Protein AF-A0AAD3N2G4-F1 (afdb_monomer)

InterPro domains:
  IPR011990 Tetratricopeptide-like helical domain superfamily [G3DSA:1.25.40.10] (9-162)
  IPR011990 Tetratricopeptide-like helical domain superfamily [SSF48452] (68-109)

Mean predicted aligned error: 13.68 Å

Solvent-accessible surface area (backbone atoms only — not comparable to full-atom values): 11316 Å² total; per-residue (Å²): 135,88,79,90,86,86,88,81,91,77,85,78,82,82,78,79,78,82,70,76,79,79,64,81,83,51,83,90,62,53,78,65,56,54,51,51,51,54,50,50,54,52,50,28,52,56,44,57,74,74,44,53,54,65,60,27,46,53,54,17,49,57,23,50,78,67,67,36,43,71,61,16,42,54,32,26,51,54,25,30,61,64,40,77,80,42,63,68,44,41,51,52,42,23,50,36,24,47,77,73,63,40,56,67,61,16,49,31,39,53,24,53,52,21,47,50,50,21,71,79,44,62,43,69,63,12,41,53,27,29,51,53,17,42,54,52,44,53,61,46,50,54,49,50,52,53,51,54,70,72,67,46,96,78,70,73,78,74,83,57,87,74,58,80,50,76,67,58,48,53,52,45,37,51,52,42,36,47,35,25,68,62,65,29,51,85,44,90,61,22,70,64,53,38,75,64,60,125

Radius of gyration: 25.68 Å; Cα contacts (8 Å, |Δi|>4): 174; chains: 1; bounding box: 79×89×48 Å

Structure (mmCIF, N/CA/C/O backbone):
data_AF-A0AAD3N2G4-F1
#
_entry.id   AF-A0AAD3N2G4-F1
#
loop_
_atom_site.group_PDB
_atom_site.id
_atom_site.type_symbol
_atom_site.label_atom_id
_atom_site.label_alt_id
_atom_site.label_comp_id
_atom_site.label_asym_id
_atom_site.label_entity_id
_atom_site.label_seq_id
_atom_site.pdbx_PDB_ins_code
_atom_site.Cartn_x
_atom_site.Cartn_y
_atom_site.Cartn_z
_atom_site.occupancy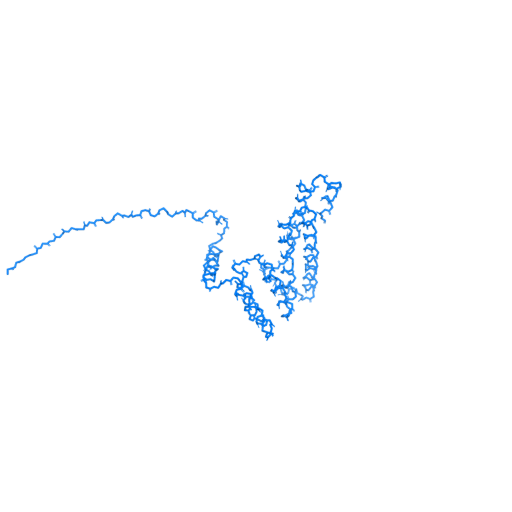
_atom_site.B_iso_or_equiv
_atom_site.auth_seq_id
_atom_site.auth_comp_id
_atom_site.auth_asym_id
_atom_site.auth_atom_id
_atom_site.pdbx_PDB_model_num
ATOM 1 N N . MET A 1 1 ? -57.738 64.393 4.676 1.00 38.22 1 MET A N 1
ATOM 2 C CA . MET A 1 1 ? -57.083 64.877 3.441 1.00 38.22 1 MET A CA 1
ATOM 3 C C . MET A 1 1 ? -55.874 63.979 3.198 1.00 38.22 1 MET A C 1
ATOM 5 O O . MET A 1 1 ? -54.905 64.124 3.920 1.00 38.22 1 MET A O 1
ATOM 9 N N . GLY A 1 2 ? -56.030 62.838 2.519 1.00 38.03 2 GLY A N 1
ATOM 10 C CA . GLY A 1 2 ? -55.683 62.666 1.092 1.00 38.03 2 GLY A CA 1
ATOM 11 C C . GLY A 1 2 ? -54.226 62.175 0.996 1.00 38.03 2 GLY A C 1
ATOM 12 O O . GLY A 1 2 ? -53.376 62.728 1.666 1.00 38.03 2 GLY A O 1
ATOM 13 N N . GLY A 1 3 ? -53.806 61.138 0.283 1.00 34.78 3 GLY A N 1
ATOM 14 C CA . GLY A 1 3 ? -54.336 60.304 -0.788 1.00 34.78 3 GLY A CA 1
ATOM 15 C C . GLY A 1 3 ? -53.126 59.512 -1.334 1.00 34.78 3 GLY A C 1
ATOM 16 O O . GLY A 1 3 ? -51.986 59.943 -1.188 1.00 34.78 3 GLY A O 1
ATOM 17 N N . GLN A 1 4 ? -53.364 58.324 -1.886 1.00 42.88 4 GLN A N 1
ATOM 18 C CA . GLN A 1 4 ? -52.364 57.336 -2.330 1.00 42.88 4 GLN A CA 1
ATOM 19 C C . GLN A 1 4 ? -51.388 57.832 -3.418 1.00 42.88 4 GLN A C 1
ATOM 21 O O . GLN A 1 4 ? -51.772 58.624 -4.273 1.00 42.88 4 GLN A O 1
ATOM 26 N N . ALA A 1 5 ? -50.210 57.197 -3.517 1.00 41.53 5 ALA A N 1
ATOM 27 C CA . ALA A 1 5 ? -49.521 56.998 -4.799 1.00 41.53 5 ALA A CA 1
ATOM 28 C C . ALA A 1 5 ? -48.737 55.668 -4.833 1.00 41.53 5 ALA A C 1
ATOM 30 O O . ALA A 1 5 ? -47.893 55.388 -3.984 1.00 41.53 5 ALA A O 1
ATOM 31 N N . LYS A 1 6 ? -49.044 54.836 -5.837 1.00 40.28 6 LYS A N 1
ATOM 32 C CA . LYS A 1 6 ? -48.411 53.547 -6.164 1.00 40.28 6 LYS A CA 1
ATOM 33 C C . LYS A 1 6 ? -47.190 53.735 -7.079 1.00 40.28 6 LYS A C 1
ATOM 35 O O . LYS A 1 6 ? -47.255 54.501 -8.032 1.00 40.28 6 LYS A O 1
ATOM 40 N N . GLY A 1 7 ? -46.196 52.852 -6.923 1.00 37.16 7 GLY A N 1
ATOM 41 C CA . GLY A 1 7 ? -45.552 52.167 -8.057 1.00 37.16 7 GLY A CA 1
ATOM 42 C C . GLY A 1 7 ? -44.077 52.476 -8.349 1.00 37.16 7 GLY A C 1
ATOM 43 O O . GLY A 1 7 ? -43.742 53.561 -8.802 1.00 37.16 7 GLY A O 1
ATOM 44 N N . LYS A 1 8 ? -43.215 51.449 -8.248 1.00 37.16 8 LYS A N 1
ATOM 45 C CA . LYS A 1 8 ? -42.502 50.828 -9.393 1.00 37.16 8 LYS A CA 1
ATOM 46 C C . LYS A 1 8 ? -41.534 49.735 -8.910 1.00 37.16 8 LYS A C 1
ATOM 48 O O . LYS A 1 8 ? -40.537 50.009 -8.251 1.00 37.16 8 LYS A O 1
ATOM 53 N N . LYS A 1 9 ? -41.816 48.487 -9.304 1.00 47.06 9 LYS A N 1
ATOM 54 C CA . LYS A 1 9 ? -40.870 47.358 -9.287 1.00 47.06 9 LYS A CA 1
ATOM 55 C C . LYS A 1 9 ? -39.692 47.693 -10.211 1.00 47.06 9 LYS A C 1
ATOM 57 O O . LYS A 1 9 ? -39.915 47.968 -11.387 1.00 47.06 9 LYS A O 1
ATOM 62 N N . LYS A 1 10 ? -38.454 47.621 -9.715 1.00 40.31 10 LYS A N 1
ATOM 63 C CA . LYS A 1 10 ? -37.249 47.558 -10.556 1.00 40.31 10 LYS A CA 1
ATOM 64 C C . LYS A 1 10 ? -36.587 46.192 -10.381 1.00 40.31 10 LYS A C 1
ATOM 66 O O . LYS A 1 10 ? -36.171 45.826 -9.286 1.00 40.31 10 LYS A O 1
ATOM 71 N N . ASN A 1 11 ? -36.557 45.444 -11.483 1.00 36.97 11 ASN A N 1
ATOM 72 C CA . ASN A 1 11 ? -35.853 44.177 -11.665 1.00 36.97 11 ASN A CA 1
ATOM 73 C C . ASN A 1 11 ? -34.386 44.297 -11.225 1.00 36.97 11 ASN A C 1
ATOM 75 O O . ASN A 1 11 ? -33.658 45.137 -11.750 1.00 36.97 11 ASN A O 1
ATOM 79 N N . LYS A 1 12 ? -33.935 43.419 -10.321 1.00 43.22 12 LYS A N 1
ATOM 80 C CA . LYS A 1 12 ? -32.503 43.137 -10.147 1.00 43.22 12 LYS A CA 1
ATOM 81 C C . LYS A 1 12 ? -32.053 42.173 -11.257 1.00 43.22 12 LYS A C 1
ATOM 83 O O . LYS A 1 12 ? -32.749 41.184 -11.495 1.00 43.22 12 LYS A O 1
ATOM 88 N N . PRO A 1 13 ? -30.916 42.416 -11.929 1.00 41.28 13 PRO A N 1
ATOM 89 C CA . PRO A 1 13 ? -30.400 41.502 -12.938 1.00 41.28 13 PRO A CA 1
ATOM 90 C C . PRO A 1 13 ? -29.917 40.207 -12.271 1.00 41.28 13 PRO A C 1
ATOM 92 O O . PRO A 1 13 ? -29.139 40.235 -11.316 1.00 41.28 13 PRO A O 1
ATOM 95 N N . LYS A 1 14 ? -30.393 39.059 -12.772 1.00 42.09 14 LYS A N 1
ATOM 96 C CA . LYS A 1 14 ? -29.887 37.730 -12.406 1.00 42.09 14 LYS A CA 1
ATOM 97 C C . LYS A 1 14 ? -28.409 37.653 -12.798 1.00 42.09 14 LYS A C 1
ATOM 99 O O . LYS A 1 14 ? -28.084 37.525 -13.975 1.00 42.09 14 LYS A O 1
ATOM 104 N N . ARG A 1 15 ? -27.522 37.720 -11.803 1.00 40.50 15 ARG A N 1
ATOM 105 C CA . ARG A 1 15 ? -26.106 37.362 -11.930 1.00 40.50 15 ARG A CA 1
ATOM 106 C C . ARG A 1 15 ? -26.050 35.896 -12.362 1.00 40.50 15 ARG A C 1
ATOM 108 O O . ARG A 1 15 ? -26.376 35.004 -11.584 1.00 40.50 15 ARG A O 1
ATOM 115 N N . LYS A 1 16 ? -25.720 35.665 -13.631 1.00 43.38 16 LYS A N 1
ATOM 116 C CA . LYS A 1 16 ? -25.467 34.339 -14.195 1.00 43.38 16 LYS A CA 1
ATOM 117 C C . LYS A 1 16 ? -24.175 33.843 -13.538 1.00 43.38 16 LYS A C 1
ATOM 119 O O . LYS A 1 16 ? -23.085 34.227 -13.950 1.00 43.38 16 LYS A O 1
ATOM 124 N N . GLU A 1 17 ? -24.293 33.098 -12.440 1.00 38.78 17 GLU A N 1
ATOM 125 C CA . GLU A 1 17 ? -23.163 32.351 -11.893 1.00 38.78 17 GLU A CA 1
ATOM 126 C C . GLU A 1 17 ? -22.748 31.324 -12.946 1.00 38.78 17 GLU A C 1
ATOM 128 O O . GLU A 1 17 ? -23.406 30.300 -13.132 1.00 38.78 17 GLU A O 1
ATOM 133 N N . ASN A 1 18 ? -21.657 31.619 -13.651 1.00 43.62 18 ASN A N 1
ATOM 134 C CA . ASN A 1 18 ? -20.847 30.610 -14.315 1.00 43.62 18 ASN A CA 1
ATOM 135 C C . ASN A 1 18 ? -20.289 29.701 -13.214 1.00 43.62 18 ASN A C 1
ATOM 137 O O . ASN A 1 18 ? -19.217 29.949 -12.666 1.00 43.62 18 ASN A O 1
ATOM 141 N N . ARG A 1 19 ? -21.051 28.672 -12.834 1.00 46.69 19 ARG A N 1
ATOM 142 C CA . ARG A 1 19 ? -20.488 27.550 -12.090 1.00 46.69 19 ARG A CA 1
ATOM 143 C C . ARG A 1 19 ? -19.606 26.775 -13.066 1.00 46.69 19 ARG A C 1
ATOM 145 O O . ARG A 1 19 ? -20.129 26.335 -14.090 1.00 46.69 19 ARG A O 1
ATOM 152 N N . PRO A 1 20 ? -18.302 26.604 -12.794 1.00 44.78 20 PRO A N 1
ATOM 153 C CA . PRO A 1 20 ? -17.504 25.679 -13.576 1.00 44.78 20 PRO A CA 1
ATOM 154 C C . PRO A 1 20 ? -18.120 24.287 -13.424 1.00 44.78 20 PRO A C 1
ATOM 156 O O . PRO A 1 20 ? -18.499 23.874 -12.322 1.00 44.78 20 PRO A O 1
ATOM 159 N N . ASN A 1 21 ? -18.286 23.611 -14.556 1.00 49.12 21 ASN A N 1
ATOM 160 C CA . ASN A 1 21 ? -18.850 22.277 -14.652 1.00 49.12 21 ASN A CA 1
ATOM 161 C C . ASN A 1 21 ? -17.969 21.290 -13.861 1.00 49.12 21 ASN A C 1
ATOM 163 O O . ASN A 1 21 ? -16.972 20.788 -14.368 1.00 49.12 21 ASN A O 1
ATOM 167 N N . ARG A 1 22 ? -18.314 21.061 -12.588 1.00 53.47 22 ARG A N 1
ATOM 168 C CA . ARG A 1 22 ? -17.623 20.145 -11.662 1.00 53.47 22 ARG A CA 1
ATOM 169 C C . ARG A 1 22 ? -17.882 18.661 -11.964 1.00 53.47 22 ARG A C 1
ATOM 171 O O . ARG A 1 22 ? -17.349 17.811 -11.261 1.00 53.47 22 ARG A O 1
ATOM 178 N N . ASP A 1 23 ? -18.692 18.340 -12.974 1.00 53.34 23 ASP A N 1
ATOM 179 C CA . ASP A 1 23 ? -19.067 16.958 -13.312 1.00 53.34 23 ASP A CA 1
ATOM 180 C C . ASP A 1 23 ? -18.043 16.219 -14.192 1.00 53.34 23 ASP A C 1
ATOM 182 O O . ASP A 1 23 ? -18.222 15.033 -14.458 1.00 53.34 23 ASP A O 1
ATOM 186 N N . ALA A 1 24 ? -16.938 16.859 -14.596 1.00 53.19 24 ALA A N 1
ATOM 187 C CA . ALA A 1 24 ? -15.909 16.209 -15.417 1.00 53.19 24 ALA A CA 1
ATOM 188 C C . ALA A 1 24 ? -15.231 15.001 -14.727 1.00 53.19 24 ALA A C 1
ATOM 190 O O . ALA A 1 24 ? -14.730 14.121 -15.415 1.00 53.19 24 ALA A O 1
ATOM 191 N N . GLY A 1 25 ? -15.256 14.923 -13.389 1.00 53.88 25 GLY A N 1
ATOM 192 C CA . GLY A 1 25 ? -14.658 13.824 -12.615 1.00 53.88 25 GLY A CA 1
ATOM 193 C C . GLY A 1 25 ? -15.608 12.685 -12.218 1.00 53.88 25 GLY A C 1
ATOM 194 O O . GLY A 1 25 ? -15.188 11.788 -11.501 1.00 53.88 25 GLY A O 1
ATOM 195 N N . PHE A 1 26 ? -16.887 12.716 -12.622 1.00 55.84 26 PHE A N 1
ATOM 196 C CA . PHE A 1 26 ? -17.920 11.774 -12.142 1.00 55.84 26 PHE A CA 1
ATOM 197 C C . PHE A 1 26 ? -18.490 10.846 -13.229 1.00 55.84 26 PHE A C 1
ATOM 199 O O . PHE A 1 26 ? -19.541 10.222 -13.034 1.00 55.84 26 PHE A O 1
ATOM 206 N N . VAL A 1 27 ? -17.830 10.760 -14.386 1.00 55.09 27 VAL A N 1
ATOM 207 C CA . VAL A 1 27 ? -18.270 9.912 -15.501 1.00 55.09 27 VAL A CA 1
ATOM 208 C C . VAL A 1 27 ? -18.250 8.444 -15.050 1.00 55.09 27 VAL A C 1
ATOM 210 O O . VAL A 1 27 ? -17.204 7.922 -14.691 1.00 55.09 27 VAL A O 1
ATOM 213 N N . GLY A 1 28 ? -19.420 7.795 -15.025 1.00 69.62 28 GLY A N 1
ATOM 214 C CA . GLY A 1 28 ? -19.574 6.378 -14.657 1.00 69.62 28 GLY A CA 1
ATOM 215 C C . GLY A 1 28 ? -20.069 6.085 -13.233 1.00 69.62 28 GLY A C 1
ATOM 216 O O . GLY A 1 28 ? -20.457 4.955 -12.971 1.00 69.62 28 GLY A O 1
ATOM 217 N N . LEU A 1 29 ? -20.138 7.076 -12.334 1.00 72.38 29 LEU A N 1
ATOM 218 C CA . LEU A 1 29 ? -20.543 6.845 -10.936 1.00 72.38 29 LEU A CA 1
ATOM 219 C C . LE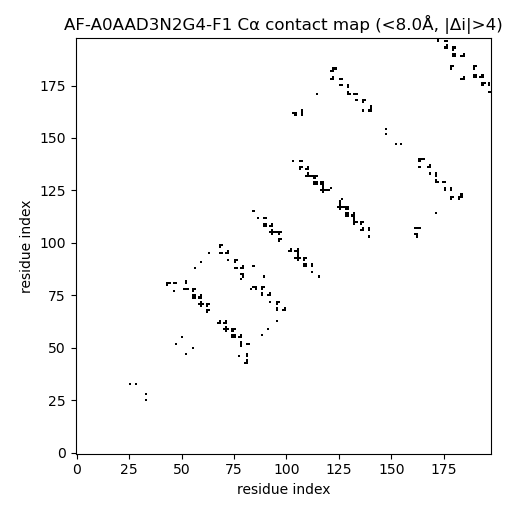U A 1 29 ? -22.060 6.940 -10.726 1.00 72.38 29 LEU A C 1
ATOM 221 O O . LEU A 1 29 ? -22.712 7.870 -11.226 1.00 72.38 29 LEU A O 1
ATOM 225 N N . THR A 1 30 ? -22.606 6.025 -9.923 1.00 84.06 30 THR A N 1
ATOM 226 C CA . THR A 1 30 ? -24.011 6.001 -9.499 1.00 84.06 30 THR A CA 1
ATOM 227 C C . THR A 1 30 ? -24.354 7.213 -8.620 1.00 84.06 30 THR A C 1
ATOM 229 O O . THR A 1 30 ? -23.482 7.792 -7.962 1.00 84.06 30 THR A O 1
ATOM 232 N N . PRO A 1 31 ? -25.635 7.623 -8.538 1.00 81.62 31 PRO A N 1
ATOM 233 C CA . PRO A 1 31 ? -26.046 8.732 -7.675 1.00 81.62 31 PRO A CA 1
ATOM 234 C C . PRO A 1 31 ? -25.633 8.564 -6.203 1.00 81.62 31 PRO A C 1
ATOM 236 O O . PRO A 1 31 ? -25.316 9.554 -5.546 1.00 81.62 31 PRO A O 1
ATOM 239 N N . GLN A 1 32 ? -25.591 7.329 -5.692 1.00 77.69 32 GLN A N 1
ATOM 240 C CA . GLN A 1 32 ? -25.182 7.044 -4.314 1.00 77.69 32 GLN A CA 1
ATOM 241 C C . GLN A 1 32 ? -23.678 7.258 -4.102 1.00 77.69 32 GLN A C 1
ATOM 243 O O . GLN A 1 32 ? -23.286 7.914 -3.136 1.00 77.69 32 GLN A O 1
ATOM 248 N N . GLU A 1 33 ? -22.835 6.788 -5.022 1.00 79.81 33 GLU A N 1
ATOM 249 C CA . GLU A 1 33 ? -21.378 6.979 -4.962 1.00 79.81 33 GLU A CA 1
ATOM 250 C C . GLU A 1 33 ? -21.003 8.462 -5.039 1.00 79.81 33 GLU A C 1
ATOM 252 O O . GLU A 1 33 ? -20.163 8.942 -4.278 1.00 79.81 33 GLU A O 1
ATOM 257 N N . ARG A 1 34 ? -21.706 9.235 -5.878 1.00 82.00 34 ARG A N 1
ATOM 258 C CA . ARG A 1 34 ? -21.520 10.694 -5.973 1.00 82.00 34 ARG A CA 1
ATOM 259 C C . ARG A 1 34 ? -21.814 11.408 -4.655 1.00 82.00 34 ARG A C 1
ATOM 261 O O . ARG A 1 34 ? -21.112 12.352 -4.290 1.00 82.00 34 ARG A O 1
ATOM 268 N N . VAL A 1 35 ? -22.868 10.997 -3.948 1.00 83.88 35 VAL A N 1
ATOM 269 C CA . VAL A 1 35 ? -23.225 11.578 -2.645 1.00 83.88 35 VAL A CA 1
ATOM 270 C C . VAL A 1 35 ? -22.191 11.196 -1.589 1.00 83.88 35 VAL A C 1
ATOM 272 O O . VAL A 1 35 ? -21.739 12.084 -0.865 1.00 83.88 35 VAL A O 1
ATOM 275 N N . LYS A 1 36 ? -21.761 9.927 -1.550 1.00 79.75 36 LYS A N 1
ATOM 276 C CA . LYS A 1 36 ? -20.713 9.446 -0.635 1.00 79.75 36 LYS A CA 1
ATOM 277 C C . LYS A 1 36 ? -19.404 10.218 -0.813 1.00 79.75 36 LYS A C 1
ATOM 279 O O . LYS A 1 36 ? -18.890 10.757 0.162 1.00 79.75 36 LYS A O 1
ATOM 284 N N . LEU A 1 37 ? -18.927 10.386 -2.048 1.00 78.94 37 LEU A N 1
ATOM 285 C CA . LEU A 1 37 ? -17.698 11.138 -2.338 1.00 78.94 37 LEU A CA 1
ATOM 286 C C . LEU A 1 37 ? -17.787 12.600 -1.883 1.00 78.94 37 LEU A C 1
ATOM 288 O O . LEU A 1 37 ? -16.887 13.109 -1.220 1.00 78.94 37 LEU A O 1
ATOM 292 N N . ARG A 1 38 ? -18.916 13.271 -2.148 1.00 82.12 38 ARG A N 1
ATOM 293 C CA . ARG A 1 38 ? -19.139 14.654 -1.689 1.00 82.12 38 ARG A CA 1
ATOM 294 C C . ARG A 1 38 ? -19.225 14.765 -0.168 1.00 82.12 38 ARG A C 1
ATOM 296 O O . ARG A 1 38 ? -18.864 15.804 0.384 1.00 82.12 38 ARG A O 1
ATOM 303 N N . MET A 1 39 ? -19.764 13.755 0.512 1.00 82.31 39 MET A N 1
ATOM 304 C CA . MET A 1 39 ? -19.779 13.702 1.976 1.00 82.31 39 MET A CA 1
ATOM 305 C C . MET A 1 39 ? -18.365 13.514 2.525 1.00 82.31 39 MET A C 1
ATOM 307 O O . MET A 1 39 ? -17.985 14.246 3.437 1.00 82.31 39 MET A O 1
ATOM 311 N N . HIS A 1 40 ? -17.582 12.624 1.916 1.00 76.88 40 HIS A N 1
ATOM 312 C CA . HIS A 1 40 ? -16.195 12.361 2.283 1.00 76.88 40 HIS A CA 1
ATOM 313 C C . HIS A 1 40 ? -15.308 13.601 2.101 1.00 76.88 40 HIS A C 1
ATOM 315 O O . HIS A 1 40 ? -14.643 14.023 3.042 1.00 76.88 40 HIS A O 1
ATOM 321 N N . GLU A 1 41 ? -15.388 14.290 0.955 1.00 80.69 41 GLU A N 1
ATOM 322 C CA . GLU A 1 41 ? -14.665 15.553 0.730 1.00 80.69 41 GLU A CA 1
ATOM 323 C C . GLU A 1 41 ? -15.038 16.636 1.753 1.00 80.69 41 GLU A C 1
ATOM 325 O O . GLU A 1 41 ? -14.179 17.363 2.255 1.00 80.69 41 GLU A O 1
ATOM 330 N N . LYS A 1 42 ? -16.330 16.759 2.086 1.00 82.38 42 LYS A N 1
ATOM 331 C CA . LYS A 1 42 ? -16.792 17.717 3.102 1.00 82.38 42 LYS A CA 1
ATOM 332 C C . LYS A 1 42 ? -16.290 17.355 4.495 1.00 82.38 42 LYS A C 1
ATOM 334 O O . LYS A 1 42 ? -15.972 18.261 5.261 1.00 82.38 42 LYS A O 1
ATOM 339 N N . ALA A 1 43 ? -16.269 16.070 4.839 1.00 76.94 43 ALA A N 1
ATOM 340 C CA . ALA A 1 43 ? -15.752 15.591 6.114 1.00 76.94 43 ALA A CA 1
ATOM 341 C C . ALA A 1 43 ? -14.249 15.865 6.213 1.00 76.94 43 ALA A C 1
ATOM 343 O O . ALA A 1 43 ? -13.835 16.529 7.159 1.00 76.94 43 ALA A O 1
ATOM 344 N N . LYS A 1 44 ? -13.479 15.480 5.188 1.00 77.25 44 LYS A N 1
ATOM 345 C CA . LYS A 1 44 ? -12.045 15.761 5.054 1.00 77.25 44 LYS A CA 1
ATOM 346 C C . LYS A 1 44 ? -11.736 17.242 5.253 1.00 77.25 44 LYS A C 1
ATOM 348 O O . LYS A 1 44 ? -10.934 17.585 6.116 1.00 77.25 44 LYS A O 1
ATOM 353 N N . LYS A 1 45 ? -12.448 18.123 4.540 1.00 76.81 45 LYS A N 1
ATOM 354 C CA . LYS A 1 45 ? -12.259 19.576 4.653 1.00 76.81 45 LYS A CA 1
ATOM 355 C C . LYS A 1 45 ? -12.545 20.105 6.064 1.00 76.81 45 LYS A C 1
ATOM 357 O O . LYS A 1 45 ? -11.783 20.911 6.581 1.00 76.81 45 LYS A O 1
ATOM 362 N N . LYS A 1 46 ? -13.617 19.637 6.712 1.00 77.75 46 LYS A N 1
ATOM 363 C CA . LYS A 1 46 ? -13.948 20.035 8.094 1.00 77.75 46 LYS A CA 1
ATOM 364 C C . LYS A 1 46 ? -12.908 19.561 9.108 1.00 77.75 46 LYS A C 1
ATOM 366 O O . LYS A 1 46 ? -12.697 20.234 10.111 1.00 77.75 46 LYS A O 1
ATOM 371 N N . THR A 1 47 ? -12.313 18.393 8.884 1.00 74.44 47 THR A N 1
ATOM 372 C CA . THR A 1 47 ? -11.248 17.855 9.736 1.00 74.44 47 THR A CA 1
ATOM 373 C C . THR A 1 47 ? -9.975 18.662 9.581 1.00 74.44 47 THR A C 1
ATOM 375 O O . THR A 1 47 ? -9.460 19.145 10.581 1.00 74.44 47 THR A O 1
ATOM 378 N N . SER A 1 48 ? -9.524 18.873 8.340 1.00 73.44 48 SER A N 1
ATOM 379 C CA . SER A 1 48 ? -8.301 19.625 8.047 1.00 73.44 48 SER A CA 1
ATOM 380 C C . SER A 1 48 ? -8.386 21.092 8.476 1.00 73.44 48 SER A C 1
ATOM 382 O O . SER A 1 48 ? -7.368 21.720 8.728 1.00 73.44 48 SER A O 1
ATOM 384 N N . GLU A 1 49 ? -9.596 21.660 8.550 1.00 80.31 49 GLU A N 1
ATOM 385 C CA . GLU A 1 49 ? -9.832 23.004 9.097 1.00 80.31 49 GLU A CA 1
ATOM 386 C C . GLU A 1 49 ? -9.687 23.072 10.628 1.00 80.31 49 GLU A C 1
ATOM 388 O O . GLU A 1 49 ? -9.452 24.155 11.159 1.00 80.31 49 GLU A O 1
ATOM 393 N N . LYS A 1 50 ? -9.857 21.953 11.346 1.00 82.12 50 LYS A N 1
ATOM 394 C CA . LYS A 1 50 ? -9.832 21.914 12.818 1.00 82.12 50 LYS A CA 1
ATOM 395 C C . LYS A 1 50 ? -8.545 21.346 13.405 1.00 82.12 50 LYS A C 1
ATOM 397 O O . LYS A 1 50 ? -8.143 21.798 14.470 1.00 82.12 50 LYS A O 1
ATOM 402 N N . TYR A 1 51 ? -7.947 20.358 12.748 1.00 86.69 51 TYR A N 1
ATOM 403 C CA . TYR A 1 51 ? -6.774 19.639 13.236 1.00 86.69 51 TYR A CA 1
ATOM 404 C C . TYR A 1 51 ? -5.807 19.373 12.084 1.00 86.69 51 TYR A C 1
ATOM 406 O O . TYR A 1 51 ? -6.232 19.011 10.982 1.00 86.69 51 TYR A O 1
ATOM 414 N N . SER A 1 52 ? -4.509 19.535 12.341 1.00 92.44 52 SER A N 1
ATOM 415 C CA . SER A 1 52 ? -3.470 19.082 11.416 1.00 92.44 52 SER A CA 1
ATOM 416 C C . SER A 1 52 ? -3.279 17.565 11.514 1.00 92.44 52 SER A C 1
ATOM 418 O O . SER A 1 52 ? -3.629 16.946 12.520 1.00 92.44 52 SER A O 1
ATOM 420 N N . VAL A 1 53 ? -2.688 16.964 10.475 1.00 92.62 53 VAL A N 1
ATOM 421 C CA . VAL A 1 53 ? -2.297 15.542 10.489 1.00 92.62 53 VAL A CA 1
ATOM 422 C C . VAL A 1 53 ? -1.405 15.253 11.698 1.00 92.62 53 VAL A C 1
ATOM 424 O O . VAL A 1 53 ? -1.652 14.305 12.429 1.00 92.62 53 VAL A O 1
ATOM 427 N N . GLN A 1 54 ? -0.437 16.127 11.974 1.00 94.06 54 GLN A N 1
ATOM 428 C CA . GLN A 1 54 ? 0.499 15.951 13.081 1.00 94.06 54 GLN A CA 1
ATOM 429 C C . GLN A 1 54 ? -0.185 15.956 14.455 1.00 94.06 54 GLN A C 1
ATOM 431 O O . GLN A 1 54 ? 0.103 15.091 15.270 1.00 94.06 54 GLN A O 1
ATOM 436 N N . GLN A 1 55 ? -1.165 16.837 14.680 1.00 94.81 55 GLN A N 1
ATOM 437 C CA . GLN A 1 55 ? -1.946 16.845 15.925 1.00 94.81 55 GLN A CA 1
ATOM 438 C C . GLN A 1 55 ? -2.775 15.567 16.110 1.00 94.81 55 GLN A C 1
ATOM 440 O O . GLN A 1 55 ? -2.977 15.109 17.232 1.00 94.81 55 GLN A O 1
ATOM 445 N N . LEU A 1 56 ? -3.288 14.997 15.016 1.00 96.00 56 LEU A N 1
ATOM 446 C CA . LEU A 1 56 ? -4.013 13.725 15.056 1.00 96.00 56 LEU A CA 1
ATOM 447 C C . LEU A 1 56 ? -3.069 12.556 15.368 1.00 96.00 56 LEU A C 1
ATOM 449 O O . LEU A 1 56 ? -3.446 11.659 16.118 1.00 96.00 56 LEU A O 1
ATOM 453 N N . LEU A 1 57 ? -1.845 12.577 14.836 1.00 96.38 57 LEU A N 1
ATOM 454 C CA . LEU A 1 57 ? -0.835 11.554 15.111 1.00 96.38 57 LEU A CA 1
ATOM 455 C C . LEU A 1 57 ? -0.296 11.640 16.543 1.00 96.38 57 LEU A C 1
ATOM 457 O O . LEU A 1 57 ? -0.202 10.605 17.191 1.00 96.38 57 LEU A O 1
ATOM 461 N N . GLU A 1 58 ? -0.075 12.842 17.083 1.00 96.56 58 GLU A N 1
ATOM 462 C CA . GLU A 1 58 ? 0.253 13.036 18.508 1.00 96.56 58 GLU A CA 1
ATOM 463 C C . GLU A 1 58 ? -0.833 12.433 19.412 1.00 96.56 58 GLU A C 1
ATOM 465 O O . GLU A 1 58 ? -0.541 11.680 20.335 1.00 96.56 58 GLU A O 1
ATOM 470 N N . LYS A 1 59 ? -2.114 12.680 19.103 1.00 96.81 59 LYS A N 1
ATOM 471 C CA . LYS A 1 59 ? -3.232 12.067 19.841 1.00 96.81 59 LYS A CA 1
ATOM 472 C C . LYS A 1 59 ? -3.294 10.551 19.686 1.00 96.81 59 LYS A C 1
ATOM 474 O O . LYS A 1 59 ? -3.695 9.861 20.616 1.00 96.81 59 LYS A O 1
ATOM 479 N N . THR A 1 60 ? -2.906 10.040 18.522 1.00 97.06 60 THR A N 1
ATOM 480 C CA . THR A 1 60 ? -2.813 8.597 18.289 1.00 97.06 60 THR A CA 1
ATOM 481 C C . THR A 1 60 ? -1.743 7.983 19.193 1.00 97.06 60 THR A C 1
ATOM 483 O O . THR A 1 60 ? -2.004 6.962 19.819 1.00 97.06 60 THR A O 1
ATOM 486 N N . GLU A 1 61 ? -0.574 8.616 19.297 1.00 96.62 61 GLU A N 1
ATOM 487 C CA . GLU A 1 61 ? 0.537 8.172 20.146 1.00 96.62 61 GLU A CA 1
ATOM 488 C C . GLU A 1 61 ? 0.162 8.203 21.634 1.00 96.62 61 GLU A C 1
ATOM 490 O O . GLU A 1 61 ? 0.307 7.191 22.310 1.00 96.62 61 GLU A O 1
ATOM 495 N N . GLU A 1 62 ? -0.462 9.286 22.113 1.00 97.62 62 GLU A N 1
ATOM 496 C CA . GLU A 1 62 ? -0.981 9.369 23.490 1.00 97.62 62 GLU A CA 1
ATOM 497 C C . GLU A 1 62 ? -1.950 8.213 23.827 1.00 97.62 62 GLU A C 1
ATOM 499 O O . GLU A 1 62 ? -1.921 7.656 24.930 1.00 97.62 62 GLU A O 1
ATOM 504 N N . CYS A 1 63 ? -2.826 7.846 22.883 1.00 97.06 63 CYS A N 1
ATOM 505 C CA . CYS A 1 63 ? -3.744 6.717 23.043 1.00 97.06 63 CYS A CA 1
ATOM 506 C C . CYS A 1 63 ? -3.008 5.370 23.035 1.00 97.06 63 CYS A C 1
ATOM 508 O O . CYS A 1 63 ? -3.337 4.511 23.851 1.00 97.06 63 CYS A O 1
ATOM 510 N N . ILE A 1 64 ? -2.008 5.191 22.163 1.00 96.94 64 ILE A N 1
ATOM 511 C CA . ILE A 1 64 ? -1.161 3.987 22.128 1.00 96.94 64 ILE A CA 1
ATOM 512 C C . ILE A 1 64 ? -0.417 3.816 23.457 1.00 96.94 64 ILE A C 1
ATOM 514 O O . ILE A 1 64 ? -0.461 2.731 24.031 1.00 96.94 64 ILE A O 1
ATOM 518 N N . ASP A 1 65 ? 0.187 4.882 23.985 1.00 97.06 65 ASP A N 1
ATOM 519 C CA . ASP A 1 65 ? 0.883 4.875 25.281 1.00 97.06 65 ASP A CA 1
ATOM 520 C C . ASP A 1 65 ? -0.058 4.522 26.443 1.00 97.06 65 ASP A C 1
ATOM 522 O O . ASP A 1 65 ? 0.351 3.938 27.450 1.00 97.06 65 ASP A O 1
ATOM 526 N N . SER A 1 66 ? -1.342 4.849 26.288 1.00 97.19 66 SER A N 1
ATOM 527 C CA . SER A 1 66 ? -2.409 4.518 27.236 1.00 97.19 66 SER A CA 1
ATOM 528 C C . SER A 1 66 ? -3.057 3.149 26.978 1.00 97.19 66 SER A C 1
ATOM 530 O O . SER A 1 66 ? -3.993 2.788 27.691 1.00 97.19 66 SER A O 1
ATOM 532 N N . PHE A 1 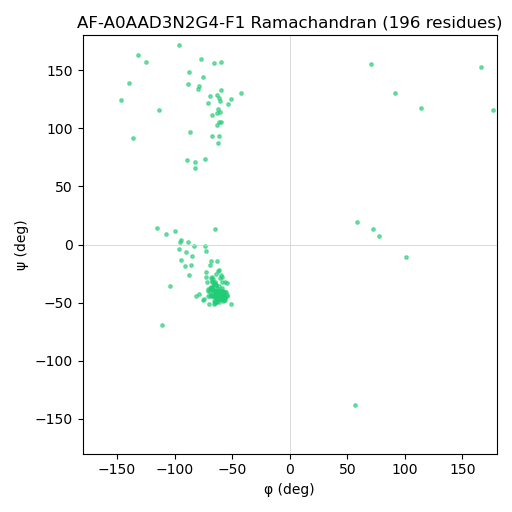67 ? -2.581 2.389 25.982 1.00 95.19 67 PHE A N 1
ATOM 533 C CA . PHE A 1 67 ? -3.148 1.118 25.504 1.00 95.19 67 PHE A CA 1
ATOM 534 C C . PHE A 1 67 ? -4.608 1.205 25.016 1.00 95.19 67 PHE A C 1
ATOM 536 O O . PHE A 1 67 ? -5.301 0.192 24.905 1.00 95.19 67 PHE A O 1
ATOM 543 N N . ASP A 1 68 ? -5.088 2.405 24.684 1.00 96.50 68 ASP A N 1
ATOM 544 C CA . ASP A 1 68 ? -6.412 2.628 24.102 1.00 96.50 68 ASP A CA 1
ATOM 545 C C . ASP A 1 68 ? -6.336 2.538 22.569 1.00 96.50 68 ASP A C 1
ATOM 547 O O . ASP A 1 68 ? -6.380 3.533 21.837 1.00 96.50 68 ASP A O 1
ATOM 551 N N . PHE A 1 69 ? -6.163 1.311 22.074 1.00 95.62 69 PHE A N 1
ATOM 552 C CA . PHE A 1 69 ? -5.979 1.043 20.646 1.00 95.62 69 PHE A CA 1
ATOM 553 C C . PHE A 1 69 ? -7.228 1.330 19.804 1.00 95.62 69 PHE A C 1
ATOM 555 O O . PHE A 1 69 ? -7.101 1.691 18.633 1.00 95.62 69 PHE A O 1
ATOM 562 N N . GLU A 1 70 ? -8.430 1.220 20.378 1.00 95.06 70 GLU A N 1
ATOM 563 C CA . GLU A 1 70 ? -9.665 1.562 19.666 1.00 95.06 70 GLU A CA 1
ATOM 564 C C . GLU A 1 70 ? -9.721 3.064 19.359 1.00 95.06 70 GLU A C 1
ATOM 566 O O . GLU A 1 70 ? -9.939 3.459 18.208 1.00 95.06 70 GLU A O 1
ATOM 571 N N . MET A 1 71 ? -9.450 3.913 20.357 1.00 95.50 71 MET A N 1
ATOM 572 C CA . MET A 1 71 ? -9.386 5.361 20.145 1.00 95.50 71 MET A CA 1
ATOM 573 C C . MET A 1 71 ? -8.199 5.770 19.277 1.00 95.50 71 MET A C 1
ATOM 575 O O . MET A 1 71 ? -8.355 6.641 18.413 1.00 95.50 71 MET A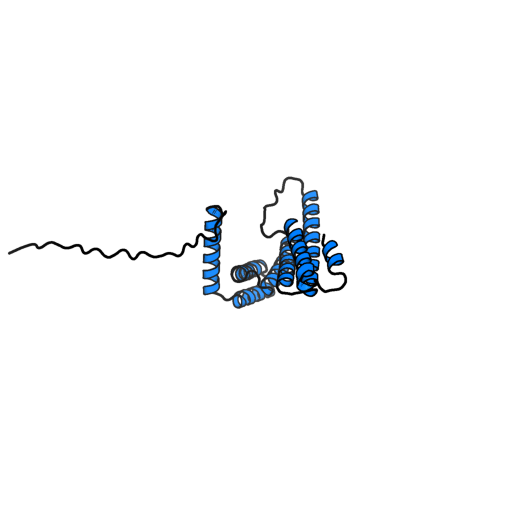 O 1
ATOM 579 N N . ALA A 1 72 ? -7.038 5.129 19.451 1.00 96.56 72 ALA A N 1
ATOM 580 C CA . ALA A 1 72 ? -5.883 5.351 18.586 1.00 96.56 72 ALA A CA 1
ATOM 581 C C . ALA A 1 72 ? -6.249 5.099 17.115 1.00 96.56 72 ALA A C 1
ATOM 583 O O . ALA A 1 72 ? -5.965 5.932 16.253 1.00 96.56 72 ALA A O 1
ATOM 584 N N . GLY A 1 73 ? -6.962 4.004 16.828 1.00 94.38 73 GLY A N 1
ATOM 585 C CA . GLY A 1 73 ? -7.430 3.675 15.481 1.00 94.38 73 GLY A CA 1
ATOM 586 C C . GLY A 1 73 ? -8.286 4.783 14.867 1.00 94.38 73 GLY A C 1
ATOM 587 O O . GLY A 1 73 ? -8.079 5.155 13.713 1.00 94.38 73 GLY A O 1
ATOM 588 N N . LEU A 1 74 ? -9.193 5.383 15.644 1.00 94.94 74 LEU A N 1
ATOM 589 C CA . LEU A 1 74 ? -10.043 6.482 15.176 1.00 94.94 74 LEU A CA 1
ATOM 590 C C . LEU A 1 74 ? -9.244 7.746 14.841 1.00 94.94 74 LEU A C 1
ATOM 592 O O . LEU A 1 74 ? -9.490 8.360 13.799 1.00 94.94 74 LEU A O 1
ATOM 596 N N . PHE A 1 75 ? -8.295 8.149 15.693 1.00 95.88 75 PHE A N 1
ATOM 597 C CA . PHE A 1 75 ? -7.440 9.308 15.413 1.00 95.88 75 PHE A CA 1
ATOM 598 C C . PHE A 1 75 ? -6.536 9.069 14.204 1.00 95.88 75 PHE A C 1
ATOM 600 O O . PHE A 1 75 ? -6.404 9.952 13.352 1.00 95.88 75 PHE A O 1
ATOM 607 N N . CYS A 1 76 ? -5.989 7.863 14.082 1.00 94.06 76 CYS A N 1
ATOM 608 C CA . CYS A 1 76 ? -5.119 7.492 12.980 1.00 94.06 76 CYS A CA 1
ATOM 609 C C . CYS A 1 76 ? -5.881 7.438 11.646 1.00 94.06 76 CYS A C 1
ATOM 611 O O . CYS A 1 76 ? -5.459 8.038 10.656 1.00 94.06 76 CYS A O 1
ATOM 613 N N . GLN A 1 77 ? -7.078 6.842 11.633 1.00 92.19 77 GLN A N 1
ATOM 614 C CA . GLN A 1 77 ? -7.963 6.864 10.467 1.00 92.19 77 GLN A CA 1
ATOM 615 C C . GLN A 1 77 ? -8.328 8.302 10.079 1.00 92.19 77 GLN A C 1
ATOM 617 O O . GLN A 1 77 ? -8.342 8.661 8.903 1.00 92.19 77 GLN A O 1
ATOM 622 N N . ARG A 1 78 ? -8.559 9.171 11.070 1.00 93.00 78 ARG A N 1
ATOM 623 C CA . ARG A 1 78 ? -8.836 10.590 10.838 1.00 93.00 78 ARG A CA 1
ATOM 624 C C . ARG A 1 78 ? -7.653 11.322 10.202 1.00 93.00 78 ARG A C 1
ATOM 626 O O . ARG A 1 78 ? -7.873 12.228 9.396 1.00 93.00 78 ARG A O 1
ATOM 633 N N . ALA A 1 79 ? -6.424 10.945 10.553 1.00 93.06 79 ALA A N 1
ATOM 634 C CA . ALA A 1 79 ? -5.212 11.449 9.918 1.00 93.06 79 ALA A CA 1
ATOM 635 C C . ALA A 1 79 ? -5.143 11.006 8.446 1.00 93.06 79 ALA A C 1
ATOM 637 O O . ALA A 1 79 ? -4.901 11.842 7.574 1.00 93.06 79 ALA A O 1
ATOM 638 N N . LEU A 1 80 ? -5.475 9.743 8.155 1.00 88.94 80 LEU A N 1
ATOM 639 C CA . LEU A 1 80 ? -5.537 9.203 6.790 1.00 88.94 80 LEU A CA 1
ATOM 640 C C . LEU A 1 80 ? -6.673 9.803 5.942 1.00 88.94 80 LEU A C 1
AT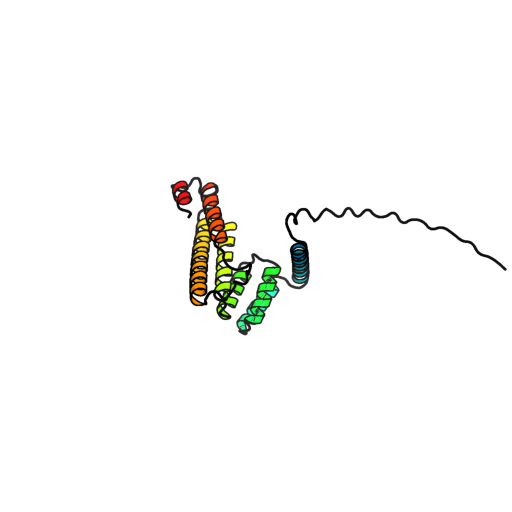OM 642 O O . LEU A 1 80 ? -6.507 9.999 4.739 1.00 88.94 80 LEU A O 1
ATOM 646 N N . ASP A 1 81 ? -7.802 10.194 6.540 1.00 88.12 81 ASP A N 1
ATOM 647 C CA . ASP A 1 81 ? -8.843 10.945 5.820 1.00 88.12 81 ASP A CA 1
ATOM 648 C C . ASP A 1 81 ? -8.272 12.258 5.249 1.00 88.12 81 ASP A C 1
ATOM 650 O O . ASP A 1 81 ? -8.595 12.668 4.124 1.00 88.12 81 ASP A O 1
ATOM 654 N N . VAL A 1 82 ? -7.420 12.939 6.026 1.00 89.12 82 VAL A N 1
ATOM 655 C CA . VAL A 1 82 ? -6.756 14.191 5.635 1.00 89.12 82 VAL A CA 1
ATOM 656 C C . VAL A 1 82 ? -5.628 13.916 4.643 1.00 89.12 82 VAL A C 1
ATOM 658 O O . VAL A 1 82 ? -5.596 14.541 3.579 1.00 89.12 82 VAL A O 1
ATOM 661 N N . GLU A 1 83 ? -4.771 12.942 4.924 1.00 86.25 83 GLU A N 1
ATOM 662 C CA . GLU A 1 83 ? -3.640 12.554 4.085 1.00 86.25 83 GLU A CA 1
ATOM 663 C C . GLU A 1 83 ? -3.545 11.027 3.982 1.00 86.25 83 GLU A C 1
ATOM 665 O O . GLU A 1 83 ? -2.899 10.361 4.786 1.00 86.25 83 GLU A O 1
ATOM 670 N N . SER A 1 84 ? -4.181 10.464 2.953 1.00 84.06 84 SER A N 1
ATOM 671 C CA . SER A 1 84 ? -4.343 9.011 2.788 1.00 84.06 84 SER A CA 1
ATOM 672 C C . SER A 1 84 ? -3.043 8.263 2.502 1.00 84.06 84 SER A C 1
ATOM 674 O O . SER A 1 84 ? -3.010 7.041 2.570 1.00 84.06 84 SER A O 1
ATOM 676 N N . THR A 1 85 ? -1.982 8.986 2.149 1.00 80.06 85 THR A N 1
ATOM 677 C CA . THR A 1 85 ? -0.660 8.444 1.811 1.00 80.06 85 THR A CA 1
ATOM 678 C C . THR A 1 85 ? 0.378 8.714 2.901 1.00 80.06 85 THR A C 1
ATOM 680 O O . THR A 1 85 ? 1.567 8.493 2.678 1.00 80.06 85 THR A O 1
ATOM 683 N N . ASN A 1 86 ? -0.034 9.217 4.070 1.00 87.44 86 ASN A N 1
ATOM 684 C CA . ASN A 1 86 ? 0.892 9.502 5.158 1.00 87.44 86 ASN A CA 1
ATOM 685 C C . ASN A 1 86 ? 1.483 8.191 5.708 1.00 87.44 86 ASN A C 1
ATOM 687 O O . ASN A 1 86 ? 0.784 7.389 6.326 1.00 87.44 86 ASN A O 1
ATOM 691 N N . LEU A 1 87 ? 2.780 7.976 5.477 1.00 86.19 87 LEU A N 1
ATOM 692 C CA . LEU A 1 87 ? 3.462 6.731 5.841 1.00 86.19 87 LEU A CA 1
ATOM 693 C C . LEU A 1 87 ? 3.473 6.469 7.349 1.00 86.19 87 LEU A C 1
ATOM 695 O O . LEU A 1 87 ? 3.306 5.323 7.754 1.00 86.19 87 LEU A O 1
ATOM 699 N N . GLN A 1 88 ? 3.627 7.513 8.168 1.00 90.50 88 GLN A N 1
ATOM 700 C CA . GLN A 1 88 ? 3.585 7.379 9.623 1.00 90.50 88 GLN A CA 1
ATOM 701 C C . GLN A 1 88 ? 2.192 6.934 10.078 1.00 90.50 88 GLN A C 1
ATOM 703 O O . GLN A 1 88 ? 2.076 6.024 10.891 1.00 90.50 88 GLN A O 1
ATOM 708 N N . ALA A 1 89 ? 1.136 7.533 9.523 1.00 92.00 89 ALA A N 1
ATOM 709 C CA . ALA A 1 89 ? -0.236 7.145 9.825 1.00 92.00 89 ALA A CA 1
ATOM 710 C C . ALA A 1 89 ? -0.526 5.696 9.395 1.00 92.00 89 ALA A C 1
ATOM 712 O O . ALA A 1 89 ? -1.126 4.940 10.150 1.00 92.00 89 ALA A O 1
ATOM 713 N N . LEU A 1 90 ? -0.054 5.271 8.218 1.00 89.81 90 LEU A N 1
ATOM 714 C CA . LEU A 1 90 ? -0.172 3.873 7.787 1.00 89.81 90 LEU A CA 1
ATOM 715 C C . LEU A 1 90 ? 0.587 2.933 8.736 1.00 89.81 90 LEU A C 1
ATOM 717 O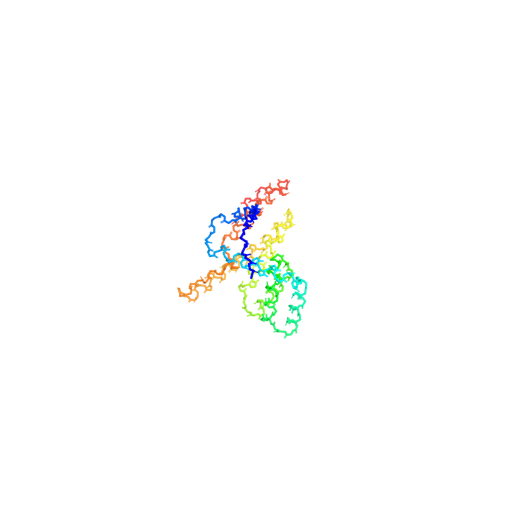 O . LEU A 1 90 ? 0.043 1.916 9.151 1.00 89.81 90 LEU A O 1
ATOM 721 N N . ASP A 1 91 ? 1.807 3.276 9.144 1.00 89.56 91 ASP A N 1
ATOM 722 C CA . ASP A 1 91 ? 2.575 2.459 10.090 1.00 89.56 91 ASP A CA 1
ATOM 723 C C . ASP A 1 91 ? 1.886 2.337 11.453 1.00 89.56 91 ASP A C 1
ATOM 725 O O . ASP A 1 91 ? 1.727 1.227 11.968 1.00 89.56 91 ASP A O 1
ATOM 729 N N . MET A 1 92 ? 1.415 3.456 12.009 1.00 94.06 92 MET A N 1
ATOM 730 C CA . MET A 1 92 ? 0.680 3.471 13.274 1.00 94.06 92 MET A CA 1
ATOM 731 C C . MET A 1 92 ? -0.616 2.664 13.168 1.00 94.06 92 MET A C 1
ATOM 733 O O . MET A 1 92 ? -0.900 1.863 14.054 1.00 94.06 92 MET A O 1
ATOM 737 N N . LEU A 1 93 ? -1.375 2.798 12.076 1.00 93.12 93 LEU A N 1
ATOM 738 C CA . LEU A 1 93 ? -2.617 2.049 11.887 1.00 93.12 93 LEU A CA 1
ATOM 739 C C . LEU A 1 93 ? -2.367 0.544 11.698 1.00 93.12 93 LEU A C 1
ATOM 741 O O . LEU A 1 93 ? -3.111 -0.275 12.231 1.00 93.12 93 LEU A O 1
ATOM 745 N N . GLY A 1 94 ? -1.291 0.164 11.002 1.00 90.50 94 GLY A N 1
ATOM 746 C CA . GLY A 1 94 ? -0.863 -1.232 10.885 1.00 90.50 94 GLY A CA 1
ATOM 747 C C . GLY A 1 94 ? -0.478 -1.846 12.236 1.00 90.50 94 GLY A C 1
ATOM 748 O O . GLY A 1 94 ? -0.842 -2.990 12.525 1.00 90.50 94 GLY A O 1
ATOM 749 N N . HIS A 1 95 ? 0.206 -1.074 13.084 1.00 91.69 95 HIS A N 1
ATOM 750 C CA . HIS A 1 95 ? 0.515 -1.464 14.459 1.00 91.69 95 HIS A CA 1
ATOM 751 C C . HIS A 1 95 ? -0.761 -1.612 15.299 1.00 91.69 95 HIS A C 1
ATOM 753 O O . HIS A 1 95 ? -0.987 -2.668 15.880 1.00 91.69 95 HIS A O 1
ATOM 759 N N . ILE A 1 96 ? -1.651 -0.614 15.273 1.00 95.25 96 ILE A N 1
ATOM 760 C CA . ILE A 1 96 ? -2.937 -0.636 15.988 1.00 95.25 96 ILE A CA 1
ATOM 761 C C . ILE A 1 96 ? -3.772 -1.860 15.594 1.00 95.25 96 ILE A C 1
ATOM 763 O O . ILE A 1 96 ? -4.274 -2.564 16.465 1.00 95.25 96 ILE A O 1
ATOM 767 N N . TYR A 1 97 ? -3.891 -2.170 14.299 1.00 93.12 97 TYR A N 1
ATOM 768 C CA . TYR A 1 97 ? -4.618 -3.363 13.859 1.00 93.12 97 TYR A CA 1
ATOM 769 C C . TYR A 1 97 ? -3.965 -4.666 14.319 1.00 93.12 97 TYR A C 1
ATOM 771 O O . TYR A 1 97 ? -4.675 -5.632 14.591 1.00 93.12 97 TYR A O 1
ATOM 779 N N . SER A 1 98 ? -2.637 -4.702 14.432 1.00 89.88 98 SER A N 1
ATOM 780 C CA . SER A 1 98 ? -1.933 -5.870 14.965 1.00 89.88 98 SER A CA 1
ATOM 781 C C . SER A 1 98 ? -2.252 -6.081 16.448 1.00 89.88 98 SER A C 1
ATOM 783 O O . SER A 1 98 ? -2.570 -7.204 16.834 1.00 89.88 98 SER A O 1
ATOM 785 N N . GLU A 1 99 ? -2.258 -5.008 17.244 1.00 93.56 99 GLU A N 1
ATOM 786 C CA . GLU A 1 99 ? -2.600 -5.039 18.675 1.00 93.56 99 GLU A CA 1
ATOM 787 C C . GLU A 1 99 ? -4.079 -5.382 18.921 1.00 93.56 99 GLU A C 1
ATOM 789 O O . GLU A 1 99 ? -4.405 -6.154 19.821 1.00 93.56 99 GLU A O 1
ATOM 794 N N . LEU A 1 100 ? -4.987 -4.899 18.066 1.00 92.75 100 LEU A N 1
ATOM 795 C CA . LEU A 1 100 ? -6.411 -5.266 18.092 1.00 92.75 100 LEU A CA 1
ATOM 796 C C . LEU A 1 100 ? -6.683 -6.698 17.588 1.00 92.75 100 LEU A C 1
ATOM 798 O O . LEU A 1 100 ? -7.822 -7.164 17.631 1.00 92.75 100 LEU A O 1
ATOM 802 N N . GLY A 1 101 ? -5.665 -7.404 17.087 1.00 88.06 101 GLY A N 1
ATOM 803 C CA . GLY A 1 101 ? -5.793 -8.755 16.536 1.00 88.06 101 GLY A CA 1
ATOM 804 C C . GLY A 1 101 ? -6.396 -8.818 15.127 1.00 88.06 101 GLY A C 1
ATOM 805 O O . GLY A 1 101 ? -6.618 -9.914 14.604 1.00 88.06 101 GLY A O 1
ATOM 806 N N . ASP A 1 102 ? -6.614 -7.679 14.467 1.00 86.94 102 ASP A N 1
ATOM 807 C CA . ASP A 1 102 ? -7.079 -7.601 13.078 1.00 86.94 102 ASP A CA 1
ATOM 808 C C . ASP A 1 102 ? -5.904 -7.763 12.095 1.00 86.94 102 ASP A C 1
ATOM 810 O O . ASP A 1 102 ? -5.496 -6.870 11.345 1.00 86.94 102 ASP A O 1
ATOM 814 N N . VAL A 1 103 ? -5.325 -8.965 12.111 1.00 82.38 103 VAL A N 1
ATOM 815 C CA . VAL A 1 103 ? -4.118 -9.327 11.351 1.00 82.38 103 VAL A CA 1
ATOM 816 C C . VAL A 1 103 ? -4.301 -9.149 9.836 1.00 82.38 103 VAL A C 1
ATOM 818 O O . VAL A 1 103 ? -3.318 -8.974 9.111 1.00 82.38 103 VAL A O 1
ATOM 821 N N . GLN A 1 104 ? -5.533 -9.224 9.327 1.00 78.25 104 GLN A N 1
ATOM 822 C CA . GLN A 1 104 ? -5.806 -9.043 7.899 1.00 78.25 104 GLN A CA 1
ATOM 823 C C . GLN A 1 104 ? -5.702 -7.570 7.505 1.00 78.25 104 GLN A C 1
ATOM 825 O O . GLN A 1 104 ? -4.988 -7.256 6.549 1.00 78.25 104 GLN A O 1
ATOM 830 N N . LYS A 1 105 ? -6.321 -6.667 8.276 1.00 84.00 105 LYS A N 1
ATOM 831 C CA . LYS A 1 105 ? -6.199 -5.225 8.028 1.00 84.00 105 LYS A CA 1
ATOM 832 C C . LYS A 1 105 ? -4.771 -4.731 8.211 1.00 84.00 105 LYS A C 1
ATOM 834 O O . LYS A 1 105 ? -4.265 -4.020 7.344 1.00 84.00 105 LYS A O 1
ATOM 839 N N . ALA A 1 106 ? -4.071 -5.192 9.250 1.00 84.50 106 ALA A N 1
ATOM 840 C CA . ALA A 1 106 ? -2.666 -4.844 9.477 1.00 84.50 106 ALA A CA 1
ATOM 841 C C . ALA A 1 106 ? -1.773 -5.148 8.255 1.00 84.50 106 ALA A C 1
ATOM 843 O O . ALA A 1 106 ? -0.957 -4.323 7.836 1.00 84.50 106 ALA A O 1
ATOM 844 N N . LYS A 1 107 ? -1.960 -6.316 7.627 1.00 79.25 107 LYS A N 1
ATOM 845 C CA . LYS A 1 107 ? -1.214 -6.697 6.416 1.00 79.25 107 LYS A CA 1
ATOM 846 C C . LYS A 1 107 ? -1.622 -5.904 5.181 1.00 79.25 107 LYS A C 1
ATOM 848 O O . LYS A 1 107 ? -0.747 -5.566 4.386 1.00 79.25 107 LYS A O 1
ATOM 853 N N . GLY A 1 108 ? -2.911 -5.599 5.020 1.00 79.75 108 GLY A N 1
ATOM 854 C CA . GLY A 1 108 ? -3.389 -4.745 3.928 1.00 79.75 108 GLY A CA 1
ATOM 855 C C . GLY A 1 108 ? -2.715 -3.371 3.950 1.00 79.75 108 GLY A C 1
ATOM 856 O O . GLY A 1 108 ? -2.224 -2.889 2.930 1.00 79.75 108 GLY A O 1
ATOM 857 N N . ILE A 1 109 ? -2.578 -2.793 5.143 1.00 82.62 109 ILE A N 1
ATOM 858 C CA . ILE A 1 109 ? -1.877 -1.521 5.347 1.00 82.62 109 ILE A CA 1
ATOM 859 C C . ILE A 1 109 ? -0.380 -1.640 5.030 1.00 82.62 109 ILE A C 1
ATOM 861 O O . ILE A 1 109 ? 0.174 -0.791 4.328 1.00 82.62 109 ILE A O 1
ATOM 865 N N . SER A 1 110 ? 0.263 -2.726 5.470 1.00 81.38 110 SER A N 1
ATOM 866 C CA . SER A 1 110 ? 1.671 -3.005 5.160 1.00 81.38 110 SER A CA 1
ATOM 867 C C . SER A 1 110 ? 1.927 -3.107 3.650 1.00 81.38 110 SER A C 1
ATOM 869 O O . SER A 1 110 ? 2.892 -2.533 3.149 1.00 81.38 110 SER A O 1
ATOM 871 N N . PHE A 1 111 ? 1.042 -3.770 2.900 1.00 85.75 111 PHE A N 1
ATOM 872 C CA . PHE A 1 111 ? 1.123 -3.827 1.440 1.00 85.75 111 PHE A CA 1
ATOM 873 C C . PHE A 1 111 ? 1.021 -2.436 0.795 1.00 85.75 111 PHE A C 1
ATOM 875 O O . PHE A 1 111 ? 1.872 -2.080 -0.023 1.00 85.75 111 PHE A O 1
ATOM 882 N N . ASN A 1 112 ? 0.020 -1.638 1.183 1.00 84.69 112 ASN A N 1
ATOM 883 C CA . ASN A 1 112 ? -0.198 -0.301 0.620 1.00 84.69 112 ASN A CA 1
ATOM 884 C C . ASN A 1 112 ? 1.017 0.614 0.820 1.00 84.69 112 ASN A C 1
ATOM 886 O O . ASN A 1 112 ? 1.387 1.358 -0.091 1.00 84.69 112 ASN A O 1
ATOM 890 N N . LYS A 1 113 ? 1.695 0.502 1.969 1.00 87.75 113 LYS A N 1
ATOM 891 C CA . LYS A 1 113 ? 2.967 1.191 2.219 1.00 87.75 113 LYS A CA 1
ATOM 892 C C . LYS A 1 113 ? 4.024 0.848 1.167 1.00 87.75 113 LYS A C 1
ATOM 894 O O . LYS A 1 113 ? 4.670 1.751 0.640 1.00 87.75 113 LYS A O 1
ATOM 899 N N . TYR A 1 114 ? 4.209 -0.432 0.850 1.00 91.31 114 TYR A N 1
ATOM 900 C CA . TYR A 1 114 ? 5.193 -0.856 -0.148 1.00 91.31 114 TYR A CA 1
ATOM 901 C C . TYR A 1 114 ? 4.836 -0.397 -1.565 1.00 91.31 114 TYR A C 1
ATOM 903 O O . TYR A 1 114 ? 5.730 0.020 -2.298 1.00 91.31 114 TYR A O 1
ATOM 911 N N . MET A 1 115 ? 3.552 -0.411 -1.937 1.00 91.56 115 MET A N 1
ATOM 912 C CA . MET A 1 115 ? 3.109 0.125 -3.231 1.00 91.56 115 MET A CA 1
ATOM 913 C C . MET A 1 115 ? 3.431 1.612 -3.357 1.00 91.56 115 MET A C 1
ATOM 915 O O . MET A 1 115 ? 3.975 2.045 -4.369 1.00 91.56 115 MET A O 1
ATOM 919 N N . TYR A 1 116 ? 3.149 2.388 -2.309 1.00 89.88 116 TYR A N 1
ATOM 920 C CA . TYR A 1 116 ? 3.453 3.815 -2.294 1.00 89.88 116 TYR A CA 1
ATOM 921 C C . TYR A 1 116 ? 4.958 4.084 -2.372 1.00 89.88 116 TYR A C 1
ATOM 923 O O . TYR A 1 116 ? 5.395 4.915 -3.165 1.00 89.88 116 TYR A O 1
ATOM 931 N N . LEU A 1 117 ? 5.765 3.352 -1.596 1.00 91.00 117 LEU A N 1
ATOM 932 C CA . LEU A 1 117 ? 7.222 3.463 -1.672 1.00 91.00 117 LEU A CA 1
ATOM 933 C C . LEU A 1 117 ? 7.729 3.152 -3.086 1.00 91.00 117 LEU A C 1
ATOM 935 O O . LEU A 1 117 ? 8.564 3.894 -3.592 1.00 91.00 117 LEU A O 1
ATOM 939 N N . GLY A 1 118 ? 7.177 2.138 -3.756 1.00 93.06 118 GLY A N 1
ATOM 940 C CA . GLY A 1 118 ? 7.500 1.835 -5.151 1.00 93.06 118 GLY A CA 1
ATOM 941 C C . GLY A 1 118 ? 7.158 2.967 -6.128 1.00 93.06 118 GLY A C 1
ATOM 942 O O . GLY A 1 118 ? 7.906 3.191 -7.069 1.00 93.06 118 GLY A O 1
ATOM 943 N N . GLN A 1 119 ? 6.070 3.711 -5.903 1.00 93.12 119 GLN A N 1
ATOM 944 C CA . GLN A 1 119 ? 5.654 4.824 -6.774 1.00 93.12 119 GLN A CA 1
ATOM 945 C C . GLN A 1 119 ? 6.544 6.067 -6.671 1.00 93.12 119 GLN A C 1
ATOM 947 O O . GLN A 1 119 ? 6.666 6.803 -7.646 1.00 93.12 119 GLN A O 1
ATOM 952 N N . ILE A 1 120 ? 7.107 6.346 -5.491 1.00 93.56 120 ILE A N 1
ATOM 953 C CA . ILE A 1 120 ? 7.900 7.566 -5.257 1.00 93.56 120 ILE A CA 1
ATOM 954 C C . ILE A 1 120 ? 9.409 7.362 -5.452 1.00 93.56 120 ILE A C 1
ATOM 956 O O . ILE A 1 120 ? 10.149 8.344 -5.494 1.00 93.56 120 ILE A O 1
ATOM 960 N N . HIS A 1 121 ? 9.865 6.112 -5.538 1.00 93.00 121 HIS A N 1
ATOM 961 C CA . HIS A 1 121 ? 11.250 5.769 -5.868 1.00 93.00 121 HIS A CA 1
ATOM 962 C C . HIS A 1 121 ? 11.378 5.456 -7.364 1.00 93.00 121 HIS A C 1
ATOM 964 O O . HIS A 1 121 ? 10.385 5.363 -8.080 1.00 93.00 121 HIS A O 1
ATOM 970 N N . THR A 1 122 ? 12.612 5.296 -7.842 1.00 93.75 122 THR A N 1
ATOM 971 C CA . THR A 1 122 ? 12.913 4.996 -9.253 1.00 93.75 122 THR A CA 1
ATOM 972 C C . THR A 1 122 ? 13.900 3.842 -9.361 1.00 93.75 122 THR A C 1
ATOM 974 O O . THR A 1 122 ? 14.560 3.471 -8.385 1.00 93.75 122 THR A O 1
ATOM 977 N N . GLY A 1 123 ? 13.989 3.254 -10.552 1.00 94.50 123 GLY A N 1
ATOM 978 C CA . GLY A 1 123 ? 14.936 2.185 -10.844 1.00 94.50 123 GLY A CA 1
ATOM 979 C C . GLY A 1 123 ? 14.810 0.978 -9.906 1.00 94.50 123 GLY A C 1
ATOM 980 O O . GLY A 1 123 ? 13.714 0.524 -9.579 1.00 94.50 123 GLY A O 1
ATOM 981 N N . GLN A 1 124 ? 15.948 0.428 -9.473 1.00 94.12 124 GLN A N 1
ATOM 982 C CA . GLN A 1 124 ? 15.977 -0.836 -8.730 1.00 94.12 124 GLN A CA 1
ATOM 983 C C . GLN A 1 124 ? 15.342 -0.721 -7.334 1.00 94.12 124 GLN A C 1
ATOM 985 O O . GLN A 1 124 ? 14.707 -1.668 -6.880 1.00 94.12 124 GLN A O 1
ATOM 990 N N . GLU A 1 125 ? 15.433 0.439 -6.679 1.00 93.94 125 GLU A N 1
ATOM 991 C CA . GLU A 1 125 ? 14.792 0.655 -5.374 1.00 93.94 125 GLU A CA 1
ATOM 992 C C . GLU A 1 125 ? 13.266 0.530 -5.472 1.00 93.94 125 GLU A C 1
ATOM 994 O O . GLU A 1 125 ? 12.632 -0.109 -4.629 1.00 93.94 125 GLU A O 1
ATOM 999 N N . ALA A 1 126 ? 12.669 1.080 -6.535 1.00 95.00 126 ALA A N 1
ATOM 1000 C CA . ALA A 1 126 ? 11.238 0.949 -6.791 1.00 95.00 126 ALA A CA 1
ATOM 1001 C C . ALA A 1 126 ? 10.831 -0.519 -7.001 1.00 95.00 126 ALA A C 1
ATOM 1003 O O . ALA A 1 126 ? 9.846 -0.978 -6.415 1.00 95.00 126 ALA A O 1
ATOM 1004 N N . VAL A 1 127 ? 11.622 -1.278 -7.774 1.00 95.06 127 VAL A N 1
ATOM 1005 C CA . VAL A 1 127 ? 11.414 -2.723 -7.978 1.00 95.06 127 VAL A CA 1
ATOM 1006 C C . VAL A 1 127 ? 11.449 -3.479 -6.651 1.00 95.06 127 VAL A C 1
ATOM 1008 O O . VAL A 1 127 ? 10.584 -4.324 -6.403 1.00 95.06 127 VAL A O 1
ATOM 1011 N N . ASP A 1 128 ? 12.401 -3.166 -5.774 1.00 94.69 128 ASP A N 1
ATOM 1012 C CA . ASP A 1 128 ? 12.544 -3.831 -4.480 1.00 94.69 128 ASP A CA 1
ATOM 1013 C C . ASP A 1 128 ? 11.330 -3.573 -3.573 1.00 94.69 128 ASP A C 1
ATOM 1015 O O . ASP A 1 128 ? 10.824 -4.502 -2.931 1.00 94.69 128 ASP A O 1
ATOM 1019 N N . TYR A 1 129 ? 10.810 -2.341 -3.548 1.00 95.31 129 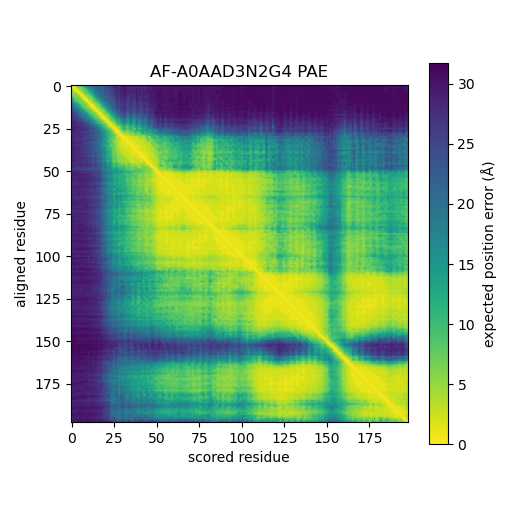TYR A N 1
ATOM 1020 C CA . TYR A 1 129 ? 9.596 -2.014 -2.798 1.00 95.31 129 TYR A CA 1
ATOM 1021 C C . TYR A 1 129 ? 8.367 -2.744 -3.338 1.00 95.31 129 TYR A C 1
ATOM 1023 O O . TYR A 1 129 ? 7.669 -3.401 -2.560 1.00 95.31 129 TYR A O 1
ATOM 1031 N N . TYR A 1 130 ? 8.124 -2.704 -4.652 1.00 95.44 130 TYR A N 1
ATOM 1032 C CA . TYR A 1 130 ? 7.004 -3.436 -5.247 1.00 95.44 130 TYR A CA 1
ATOM 1033 C C . TYR A 1 130 ? 7.115 -4.943 -5.009 1.00 95.44 130 TYR A C 1
ATOM 1035 O O . TYR A 1 130 ? 6.122 -5.576 -4.655 1.00 95.44 130 TYR A O 1
ATOM 1043 N N . THR A 1 131 ? 8.320 -5.512 -5.108 1.00 94.06 131 THR A N 1
ATOM 1044 C CA . THR A 1 131 ? 8.569 -6.939 -4.859 1.00 94.06 131 THR A CA 1
ATOM 1045 C C . THR A 1 131 ? 8.226 -7.325 -3.420 1.00 94.06 131 THR A C 1
ATOM 1047 O O . THR A 1 131 ? 7.527 -8.316 -3.197 1.00 94.06 131 THR A O 1
ATOM 1050 N N . ARG A 1 132 ? 8.654 -6.528 -2.429 1.00 92.12 132 ARG A N 1
ATOM 1051 C CA . ARG A 1 132 ? 8.280 -6.748 -1.020 1.00 92.12 132 ARG A CA 1
ATOM 1052 C C . ARG A 1 132 ? 6.772 -6.645 -0.819 1.00 92.12 132 ARG A C 1
ATOM 1054 O O . ARG A 1 132 ? 6.186 -7.495 -0.154 1.00 92.12 132 ARG A O 1
ATOM 1061 N N . GLY A 1 133 ? 6.134 -5.651 -1.432 1.00 91.81 133 GLY A N 1
ATOM 1062 C CA . GLY A 1 133 ? 4.685 -5.506 -1.383 1.00 91.81 133 GLY A CA 1
ATOM 1063 C C . GLY A 1 133 ? 3.958 -6.719 -1.971 1.00 91.81 133 GLY A C 1
ATOM 1064 O O . GLY A 1 133 ? 3.084 -7.277 -1.314 1.00 91.81 133 GLY A O 1
ATOM 1065 N N . ILE A 1 134 ? 4.367 -7.206 -3.144 1.00 92.56 134 ILE A N 1
ATOM 1066 C CA . ILE A 1 134 ? 3.798 -8.411 -3.768 1.00 92.56 134 ILE A CA 1
ATOM 1067 C C . ILE A 1 134 ? 3.917 -9.633 -2.847 1.00 92.56 134 ILE A C 1
ATOM 1069 O O . ILE A 1 134 ? 2.943 -10.367 -2.690 1.00 92.56 134 ILE A O 1
ATOM 1073 N N . GLN A 1 135 ? 5.060 -9.838 -2.182 1.00 91.31 135 GLN A N 1
ATOM 1074 C CA . GLN A 1 135 ? 5.230 -10.948 -1.231 1.00 91.31 135 GLN A CA 1
ATOM 1075 C C . GLN A 1 135 ? 4.224 -10.882 -0.072 1.00 91.31 135 GLN A C 1
ATOM 1077 O O . GLN A 1 135 ? 3.621 -11.898 0.290 1.00 91.31 135 GLN A O 1
ATOM 1082 N N . VAL A 1 136 ? 4.015 -9.687 0.494 1.00 88.75 136 VAL A N 1
ATOM 1083 C CA . VAL A 1 136 ? 3.016 -9.446 1.550 1.00 88.75 136 VAL A CA 1
ATOM 1084 C C . VAL A 1 136 ? 1.604 -9.710 1.024 1.00 88.75 136 VAL A C 1
ATOM 1086 O O . VAL A 1 136 ? 0.794 -10.340 1.710 1.00 88.75 136 VAL A O 1
ATOM 1089 N N . LEU A 1 137 ? 1.322 -9.273 -0.204 1.00 88.50 137 LEU A N 1
ATOM 1090 C CA . LEU A 1 137 ? 0.021 -9.406 -0.845 1.00 88.50 137 LEU A CA 1
ATOM 1091 C C . LEU A 1 137 ? -0.342 -10.873 -1.105 1.00 88.50 137 LEU A C 1
ATOM 1093 O O . LEU A 1 137 ? -1.394 -11.327 -0.657 1.00 88.50 137 LEU A O 1
ATOM 1097 N N . LEU A 1 138 ? 0.554 -11.632 -1.740 1.00 90.06 138 LEU A N 1
ATOM 1098 C CA . LEU A 1 138 ? 0.383 -13.067 -1.997 1.00 90.06 138 LEU A CA 1
ATOM 1099 C C . LEU A 1 138 ? 0.200 -13.845 -0.689 1.00 90.06 138 LEU A C 1
ATOM 1101 O O . LEU A 1 138 ? -0.771 -14.582 -0.534 1.00 90.06 138 LEU A O 1
ATOM 1105 N N . SER A 1 139 ? 1.050 -13.575 0.308 1.00 87.06 139 SER A N 1
ATOM 1106 C CA . SER A 1 139 ? 0.940 -14.189 1.639 1.00 87.06 139 SER A CA 1
ATOM 1107 C C . SER A 1 139 ? -0.401 -13.908 2.326 1.00 87.06 139 SER A C 1
ATOM 1109 O O . SER A 1 139 ? -0.834 -14.678 3.187 1.00 87.06 139 SER A O 1
ATOM 1111 N N . THR A 1 140 ? -1.037 -12.779 2.012 1.00 85.31 140 THR A N 1
ATOM 1112 C CA . THR A 1 140 ? -2.337 -12.396 2.571 1.00 85.31 140 THR A CA 1
ATOM 1113 C C . THR A 1 140 ? -3.476 -13.092 1.831 1.00 85.31 140 THR A C 1
ATOM 1115 O O . THR A 1 140 ? -4.350 -13.663 2.484 1.00 85.31 140 THR A O 1
ATOM 1118 N N . LEU A 1 141 ? -3.424 -13.132 0.497 1.00 86.12 141 LEU A N 1
ATOM 1119 C CA . LEU A 1 141 ? -4.399 -13.836 -0.340 1.00 86.12 141 LEU A CA 1
ATOM 1120 C C . LEU A 1 141 ? -4.436 -15.343 -0.043 1.00 86.12 141 LEU A C 1
ATOM 1122 O O . LEU A 1 141 ? -5.519 -15.900 0.137 1.00 86.12 141 LEU A O 1
ATOM 1126 N N . ASP A 1 142 ? -3.278 -15.987 0.115 1.00 85.81 142 ASP A N 1
ATOM 1127 C CA . ASP A 1 142 ? -3.200 -17.413 0.463 1.00 85.81 142 ASP A CA 1
ATOM 1128 C C . ASP A 1 142 ? -3.852 -17.703 1.821 1.00 85.81 142 ASP A C 1
ATOM 1130 O O . ASP A 1 142 ? -4.615 -18.660 1.981 1.00 85.81 142 ASP A O 1
ATOM 1134 N N . LYS A 1 143 ? -3.605 -16.838 2.813 1.00 81.25 143 LYS A N 1
ATOM 1135 C CA . LYS A 1 143 ? -4.198 -16.961 4.153 1.00 81.25 143 LYS A CA 1
ATOM 1136 C C . LYS A 1 143 ? -5.705 -16.714 4.135 1.00 81.25 143 LYS A C 1
ATOM 1138 O O . LYS A 1 143 ? -6.431 -17.406 4.848 1.00 81.25 143 LYS A O 1
ATOM 1143 N N . GLN A 1 144 ? -6.194 -15.778 3.322 1.00 78.50 144 GLN A N 1
ATOM 1144 C CA . GLN A 1 144 ? -7.633 -15.584 3.119 1.00 78.50 144 GLN A CA 1
ATOM 1145 C C . GLN A 1 144 ? -8.280 -16.815 2.478 1.00 78.50 144 GLN A C 1
ATOM 1147 O O . GLN A 1 144 ? -9.322 -17.273 2.953 1.00 78.50 144 GLN A O 1
ATOM 1152 N N . ALA A 1 145 ? -7.647 -17.403 1.459 1.00 79.94 145 ALA A N 1
ATOM 1153 C CA . ALA A 1 145 ? -8.138 -18.620 0.817 1.00 79.94 145 ALA A CA 1
ATOM 1154 C C . ALA A 1 145 ? -8.213 -19.799 1.806 1.00 79.94 145 ALA A C 1
ATOM 1156 O O . ALA A 1 145 ? -9.230 -20.491 1.866 1.00 79.94 145 ALA A O 1
ATOM 1157 N N . GLN A 1 146 ? -7.188 -19.982 2.647 1.00 77.31 146 GLN A N 1
ATOM 1158 C CA . GLN A 1 146 ? -7.165 -21.023 3.685 1.00 77.31 146 GLN A CA 1
ATOM 1159 C C . GLN A 1 146 ? -8.234 -20.808 4.765 1.00 77.31 146 GLN A C 1
ATOM 1161 O O . GLN A 1 146 ? -8.918 -21.755 5.155 1.00 77.31 146 GLN A O 1
ATOM 1166 N N . THR A 1 147 ? -8.425 -19.562 5.206 1.00 69.25 147 THR A N 1
ATOM 1167 C CA . THR A 1 147 ? -9.450 -19.208 6.204 1.00 69.25 147 THR A CA 1
ATOM 1168 C C . THR A 1 147 ? -10.859 -19.469 5.659 1.00 69.25 147 THR A C 1
ATOM 1170 O O . THR A 1 147 ? -11.712 -20.026 6.348 1.00 69.25 147 THR A O 1
ATOM 1173 N N . THR A 1 148 ? -11.090 -19.145 4.384 1.00 64.50 148 THR A N 1
ATOM 1174 C CA . THR A 1 148 ? -12.375 -19.364 3.699 1.00 64.50 148 THR A CA 1
ATOM 1175 C C . THR A 1 148 ? -12.663 -20.855 3.493 1.00 64.50 148 THR A C 1
ATOM 1177 O O . THR A 1 148 ? -13.802 -21.293 3.643 1.00 64.50 148 THR A O 1
ATOM 1180 N N . ALA A 1 149 ? -11.632 -21.663 3.219 1.00 63.47 149 ALA A N 1
ATOM 1181 C CA . ALA A 1 149 ? -11.760 -23.116 3.109 1.00 63.47 149 ALA A CA 1
ATOM 1182 C C . ALA A 1 149 ? -12.121 -23.792 4.448 1.00 63.47 149 ALA A C 1
ATOM 1184 O O . ALA A 1 149 ? -12.796 -24.820 4.447 1.00 63.47 149 ALA A O 1
ATOM 1185 N N . GLN A 1 150 ? -11.713 -23.216 5.585 1.00 57.41 150 GLN A N 1
ATOM 1186 C CA . GLN A 1 150 ? -12.007 -23.743 6.924 1.00 57.41 150 GLN A CA 1
ATOM 1187 C C . GLN A 1 150 ? -13.348 -23.262 7.508 1.00 57.41 150 GLN A C 1
ATOM 1189 O O . GLN A 1 150 ? -13.935 -23.972 8.321 1.00 57.41 150 GLN A O 1
ATOM 1194 N N . ALA A 1 151 ? -13.860 -22.095 7.097 1.00 57.47 151 ALA A N 1
ATOM 1195 C CA . ALA A 1 151 ? -15.075 -21.498 7.669 1.00 57.47 151 ALA A CA 1
ATOM 1196 C C . ALA A 1 151 ? -16.405 -21.992 7.051 1.00 57.47 151 ALA A C 1
ATOM 1198 O O . ALA A 1 151 ? -17.474 -21.721 7.598 1.00 57.47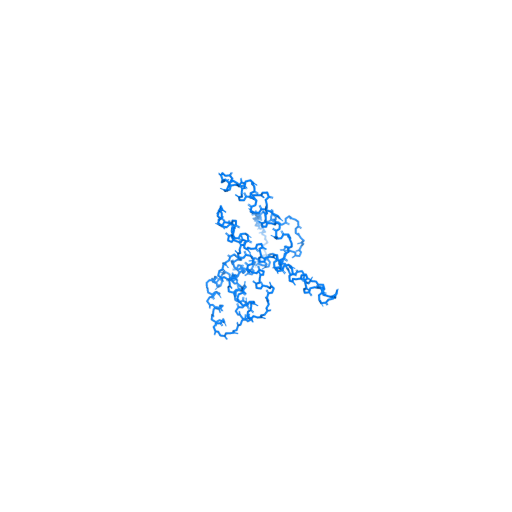 151 ALA A O 1
ATOM 1199 N N . GLY A 1 152 ? -16.369 -22.742 5.943 1.00 50.59 152 GLY A N 1
ATOM 1200 C CA . GLY A 1 152 ? -17.573 -23.193 5.234 1.00 50.59 152 GLY A CA 1
ATOM 1201 C C . GLY A 1 152 ? -18.320 -22.058 4.510 1.00 50.59 152 GLY A C 1
ATOM 1202 O O . GLY A 1 152 ? -18.231 -20.886 4.864 1.00 50.59 152 GLY A O 1
ATOM 1203 N N . ALA A 1 153 ? -19.079 -22.407 3.466 1.00 49.56 153 ALA A N 1
ATOM 1204 C CA . ALA A 1 153 ? -19.636 -21.496 2.448 1.00 49.56 153 ALA A CA 1
ATOM 1205 C C . ALA A 1 153 ? -20.681 -20.447 2.922 1.00 49.56 153 ALA A C 1
ATOM 1207 O O . ALA A 1 153 ? -21.375 -19.859 2.093 1.00 49.56 153 ALA A O 1
ATOM 1208 N N . ALA A 1 154 ? -20.838 -20.216 4.229 1.00 44.66 154 ALA A N 1
ATOM 1209 C CA . ALA A 1 154 ? -21.843 -19.311 4.793 1.00 44.66 154 ALA A CA 1
ATOM 1210 C C . ALA A 1 154 ? -21.353 -17.862 4.984 1.00 44.66 154 ALA A C 1
ATOM 1212 O O . ALA A 1 154 ? -22.177 -16.953 5.086 1.00 44.66 154 ALA A O 1
ATOM 1213 N N . ALA A 1 155 ? -20.041 -17.618 4.998 1.00 45.91 155 ALA A N 1
ATOM 1214 C CA . ALA A 1 155 ? -19.496 -16.267 5.066 1.00 45.91 155 ALA A CA 1
ATOM 1215 C C . ALA A 1 155 ? -19.388 -15.689 3.650 1.00 45.91 155 ALA A C 1
ATOM 1217 O O . ALA A 1 155 ? -18.435 -15.954 2.920 1.00 45.91 155 ALA A O 1
ATOM 1218 N N . ARG A 1 156 ? -20.382 -14.896 3.237 1.00 45.69 156 ARG A N 1
ATOM 1219 C CA . ARG A 1 156 ? -20.166 -13.956 2.132 1.00 45.69 156 ARG A CA 1
ATOM 1220 C C . ARG A 1 156 ? -19.054 -13.010 2.588 1.00 45.69 156 ARG A C 1
ATOM 1222 O O . ARG A 1 156 ? -19.232 -12.423 3.655 1.00 45.69 156 ARG A O 1
ATOM 1229 N N . PRO A 1 157 ? -17.933 -12.877 1.858 1.00 47.78 157 PRO A N 1
ATOM 1230 C CA . PRO A 1 157 ? -16.979 -11.836 2.181 1.00 47.78 157 PRO A CA 1
ATOM 1231 C C . PRO A 1 157 ? -17.739 -10.525 2.027 1.00 47.78 157 PRO A C 1
ATOM 1233 O O . PRO A 1 157 ? -18.226 -10.209 0.939 1.00 47.78 157 PRO A O 1
ATOM 1236 N N . ASP A 1 158 ? -17.936 -9.821 3.137 1.00 43.72 158 ASP A N 1
ATOM 1237 C CA . ASP A 1 158 ? -18.259 -8.408 3.063 1.00 43.72 158 ASP A CA 1
ATOM 1238 C C . ASP A 1 158 ? -17.139 -7.806 2.211 1.00 43.72 158 ASP A C 1
ATOM 1240 O O . ASP A 1 158 ? -15.958 -8.056 2.479 1.00 43.72 158 ASP A O 1
ATOM 1244 N N . GLU A 1 159 ? -17.492 -7.182 1.088 1.00 46.69 159 GLU A N 1
ATOM 1245 C CA . GLU A 1 159 ? -16.506 -6.664 0.147 1.00 46.69 159 GLU A CA 1
ATOM 1246 C C . GLU A 1 159 ? -15.883 -5.415 0.758 1.00 46.69 159 GLU A C 1
ATOM 1248 O O . GLU A 1 159 ? -16.195 -4.299 0.349 1.00 46.69 159 GLU A O 1
ATOM 1253 N N . ASP A 1 160 ? -15.023 -5.601 1.756 1.00 55.81 160 ASP A N 1
ATOM 1254 C CA . ASP A 1 160 ? -14.230 -4.524 2.310 1.00 55.81 160 ASP A CA 1
ATOM 1255 C C . ASP A 1 160 ? -13.309 -4.024 1.183 1.00 55.81 160 ASP A C 1
ATOM 1257 O O . ASP A 1 160 ? -12.464 -4.781 0.679 1.00 55.81 160 ASP A O 1
ATOM 1261 N N . PRO A 1 161 ? -13.505 -2.787 0.693 1.00 55.62 161 PRO A N 1
ATOM 1262 C CA . PRO A 1 161 ? -12.705 -2.239 -0.391 1.00 55.62 161 PRO A CA 1
ATOM 1263 C C . PRO A 1 161 ? -11.220 -2.103 -0.026 1.00 55.62 161 PRO A C 1
ATOM 1265 O O . PRO A 1 161 ? -10.417 -1.922 -0.940 1.00 55.62 161 PRO A O 1
ATOM 1268 N N . GLU A 1 162 ? -10.856 -2.209 1.256 1.00 59.38 162 GLU A N 1
ATOM 1269 C CA . GLU A 1 162 ? -9.475 -2.111 1.740 1.00 59.38 162 GLU A CA 1
ATOM 1270 C C . GLU A 1 162 ? -8.730 -3.456 1.782 1.00 59.38 162 GLU A C 1
ATOM 1272 O O . GLU A 1 162 ? -7.519 -3.480 2.019 1.00 59.38 162 GLU A O 1
ATOM 1277 N N . LEU A 1 163 ? -9.406 -4.584 1.519 1.00 68.62 163 LEU A N 1
ATOM 1278 C CA . LEU A 1 163 ? -8.751 -5.892 1.501 1.00 68.62 163 LEU A CA 1
ATOM 1279 C C . LEU A 1 163 ? -7.981 -6.138 0.187 1.00 68.62 163 LEU A C 1
ATOM 1281 O O . LEU A 1 163 ? -8.532 -5.921 -0.896 1.00 68.62 163 LEU A O 1
ATOM 1285 N N . PRO A 1 164 ? -6.750 -6.684 0.275 1.00 75.00 164 PRO A N 1
ATOM 1286 C CA . PRO A 1 164 ? -5.985 -7.240 -0.839 1.00 75.00 164 PRO A CA 1
ATOM 1287 C C . PRO A 1 164 ? -6.789 -8.085 -1.823 1.00 75.00 164 PRO A C 1
ATOM 1289 O O . PRO A 1 164 ? -7.464 -9.034 -1.422 1.00 75.00 164 PRO A O 1
ATOM 1292 N N . LYS A 1 165 ? -6.650 -7.813 -3.122 1.00 84.88 165 LYS A N 1
ATOM 1293 C CA . LYS A 1 165 ? -7.243 -8.605 -4.208 1.00 84.88 165 LYS A CA 1
ATOM 1294 C C . LYS A 1 165 ? -6.168 -9.052 -5.196 1.00 84.88 165 LYS A C 1
ATOM 1296 O O . LYS A 1 165 ? -5.131 -8.418 -5.361 1.00 84.88 165 LYS A O 1
ATOM 1301 N N . ALA A 1 166 ? -6.455 -10.122 -5.938 1.00 87.00 166 ALA A N 1
ATOM 1302 C CA . ALA A 1 166 ? -5.553 -10.628 -6.979 1.00 87.00 166 ALA A CA 1
ATOM 1303 C C . ALA A 1 166 ? -5.199 -9.560 -8.036 1.00 87.00 166 ALA A C 1
ATOM 1305 O O . ALA A 1 166 ? -4.077 -9.527 -8.531 1.00 87.00 166 ALA A O 1
ATOM 1306 N N . LYS A 1 167 ? -6.125 -8.635 -8.329 1.00 90.06 167 LYS A N 1
ATOM 1307 C CA . LYS A 1 167 ? -5.870 -7.499 -9.230 1.00 90.06 167 LYS A CA 1
ATOM 1308 C C . LYS A 1 167 ? -4.715 -6.609 -8.749 1.00 90.06 167 LYS A C 1
ATOM 1310 O O . LYS A 1 167 ? -4.004 -6.064 -9.583 1.00 90.06 167 LYS A O 1
ATOM 1315 N N . ASP A 1 168 ? -4.519 -6.476 -7.436 1.00 90.25 168 ASP A N 1
ATOM 1316 C CA . ASP A 1 168 ? -3.493 -5.599 -6.868 1.00 90.25 168 ASP A CA 1
ATOM 1317 C C . ASP A 1 168 ? -2.095 -6.208 -7.077 1.00 90.25 168 ASP A C 1
ATOM 1319 O O . ASP A 1 168 ? -1.125 -5.479 -7.270 1.00 90.25 168 ASP A O 1
ATOM 1323 N N . VAL A 1 169 ? -2.010 -7.546 -7.166 1.00 91.75 169 VAL A N 1
ATOM 1324 C CA . VAL A 1 169 ? -0.788 -8.270 -7.555 1.00 91.75 169 VAL A CA 1
ATOM 1325 C C . VAL A 1 169 ? -0.440 -7.928 -9.001 1.00 91.75 169 VAL A C 1
ATOM 1327 O O . VAL A 1 169 ? 0.690 -7.551 -9.300 1.00 91.75 169 VAL A O 1
ATOM 1330 N N . CYS A 1 170 ? -1.426 -8.019 -9.900 1.00 92.88 170 CYS A N 1
ATOM 1331 C CA . CYS A 1 170 ? -1.238 -7.706 -11.314 1.00 92.88 170 CYS A CA 1
ATOM 1332 C C . CYS A 1 170 ? -0.791 -6.256 -11.515 1.00 92.88 170 CYS A C 1
ATOM 1334 O O . CYS A 1 170 ? 0.141 -6.014 -12.273 1.00 92.88 170 CYS A O 1
ATOM 1336 N N . VAL A 1 171 ? -1.417 -5.304 -10.813 1.00 93.62 171 VAL A N 1
ATOM 1337 C CA . VAL A 1 171 ? -1.038 -3.885 -10.878 1.00 93.62 171 VAL A CA 1
ATOM 1338 C C . VAL A 1 171 ? 0.414 -3.691 -10.445 1.00 93.62 171 VAL A C 1
ATOM 1340 O O . VAL A 1 171 ? 1.164 -3.028 -11.154 1.00 93.62 171 VAL A O 1
ATOM 1343 N N . ALA A 1 172 ? 0.841 -4.311 -9.342 1.00 94.25 172 ALA A N 1
ATOM 1344 C CA . ALA A 1 172 ? 2.221 -4.209 -8.876 1.00 94.25 172 ALA A CA 1
ATOM 1345 C C . ALA A 1 172 ? 3.231 -4.803 -9.877 1.00 94.25 172 ALA A C 1
ATOM 1347 O O . ALA A 1 172 ? 4.275 -4.202 -10.126 1.00 94.25 172 ALA A O 1
ATOM 1348 N N . TYR A 1 173 ? 2.916 -5.945 -10.497 1.00 95.94 173 TYR A N 1
ATOM 1349 C CA . TYR A 1 173 ? 3.755 -6.519 -11.553 1.00 95.94 173 TYR A CA 1
ATOM 1350 C C . TYR A 1 173 ? 3.815 -5.632 -12.801 1.00 95.94 173 TYR A C 1
ATOM 1352 O O . TYR A 1 173 ? 4.894 -5.458 -13.364 1.00 95.94 173 TYR A O 1
ATOM 1360 N N . CYS A 1 174 ? 2.699 -5.015 -13.205 1.00 95.38 174 CYS A N 1
ATOM 1361 C CA . CYS A 1 174 ? 2.700 -4.029 -14.285 1.00 95.38 174 CYS A CA 1
ATOM 1362 C C . CYS A 1 174 ? 3.615 -2.842 -13.962 1.00 95.38 174 CYS A C 1
ATOM 1364 O O . CYS A 1 174 ? 4.386 -2.442 -14.830 1.00 95.38 174 CYS A O 1
ATOM 1366 N N . SER A 1 175 ? 3.596 -2.336 -12.724 1.00 96.06 175 SER A N 1
ATOM 1367 C CA . SER A 1 175 ? 4.507 -1.268 -12.297 1.00 96.06 175 SER A CA 1
ATOM 1368 C C . SER A 1 175 ? 5.978 -1.688 -12.384 1.00 96.06 175 SER A C 1
ATOM 1370 O O . SER A 1 175 ? 6.799 -0.929 -12.885 1.00 96.06 175 SER A O 1
ATOM 1372 N N . ILE A 1 176 ? 6.331 -2.906 -11.949 1.00 96.44 176 ILE A N 1
ATOM 1373 C CA . ILE A 1 176 ? 7.709 -3.419 -12.079 1.00 96.44 176 ILE A CA 1
ATOM 1374 C C . ILE A 1 176 ? 8.116 -3.528 -13.556 1.00 96.44 176 ILE A C 1
ATOM 1376 O O . ILE A 1 176 ? 9.233 -3.156 -13.914 1.00 96.44 176 ILE A O 1
ATOM 1380 N N . ALA A 1 177 ? 7.228 -4.032 -14.417 1.00 95.88 177 ALA A N 1
ATOM 1381 C CA . ALA A 1 177 ? 7.495 -4.126 -15.848 1.00 95.88 177 ALA A CA 1
ATOM 1382 C C . ALA A 1 177 ? 7.712 -2.739 -16.471 1.00 95.88 177 ALA A C 1
ATOM 1384 O O . ALA A 1 177 ? 8.662 -2.558 -17.226 1.00 95.88 177 ALA A O 1
ATOM 1385 N N . GLU A 1 178 ? 6.889 -1.750 -16.115 1.00 94.81 178 GLU A N 1
ATOM 1386 C CA . GLU A 1 178 ? 7.069 -0.361 -16.546 1.00 94.81 178 GLU A CA 1
ATOM 1387 C C . GLU A 1 178 ? 8.447 0.170 -16.137 1.00 94.81 178 GLU A C 1
ATOM 1389 O O . GLU A 1 178 ? 9.176 0.644 -17.000 1.00 94.81 178 GLU A O 1
ATOM 1394 N N . ILE A 1 179 ? 8.863 -0.029 -14.881 1.00 95.94 179 ILE A N 1
ATOM 1395 C CA . ILE A 1 179 ? 10.189 0.389 -14.395 1.00 95.94 179 ILE A CA 1
ATOM 1396 C C . ILE A 1 179 ? 11.323 -0.256 -15.206 1.00 95.94 179 ILE A C 1
ATOM 1398 O O . ILE A 1 179 ? 12.305 0.411 -15.534 1.00 95.94 179 ILE A O 1
ATOM 1402 N N . TYR A 1 180 ? 11.212 -1.539 -15.568 1.00 95.56 180 TYR A N 1
ATOM 1403 C CA . TYR A 1 180 ? 12.213 -2.183 -16.429 1.00 95.56 180 TYR A CA 1
ATOM 1404 C C . TYR A 1 180 ? 12.219 -1.646 -17.862 1.00 95.56 180 TYR A C 1
ATOM 1406 O O . TYR A 1 180 ? 13.265 -1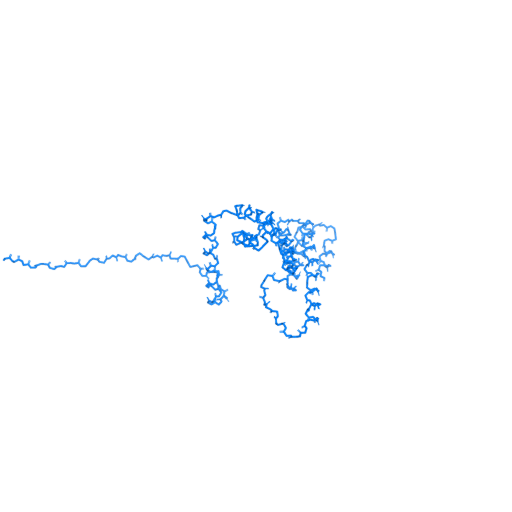.654 -18.511 1.00 95.56 180 TYR A O 1
ATOM 1414 N N . LEU A 1 181 ? 11.076 -1.178 -18.357 1.00 92.81 181 LEU A N 1
ATOM 1415 C CA . LEU A 1 181 ? 10.934 -0.611 -19.696 1.00 92.81 181 LEU A CA 1
ATOM 1416 C C . LEU A 1 181 ? 11.275 0.885 -19.757 1.00 92.81 181 LEU A C 1
ATOM 1418 O O . LEU A 1 181 ? 11.540 1.386 -20.850 1.00 92.81 181 LEU A O 1
ATOM 1422 N N . THR A 1 182 ? 11.302 1.588 -18.622 1.00 93.56 182 THR A N 1
ATOM 1423 C CA . THR A 1 182 ? 11.623 3.019 -18.537 1.00 93.56 182 THR A CA 1
ATOM 1424 C C . THR A 1 182 ? 12.962 3.264 -17.851 1.00 93.56 182 THR A C 1
ATOM 1426 O O . THR A 1 182 ? 13.928 3.651 -18.505 1.00 93.56 182 THR A O 1
ATOM 1429 N N . ASP A 1 183 ? 13.047 3.018 -16.548 1.00 93.25 183 ASP A N 1
ATOM 1430 C CA . ASP A 1 183 ? 14.145 3.467 -15.691 1.00 93.25 183 ASP A CA 1
ATOM 1431 C C . ASP A 1 183 ? 15.370 2.568 -15.850 1.00 93.25 183 ASP A C 1
ATOM 1433 O O . ASP A 1 183 ? 16.498 3.045 -15.942 1.00 93.25 183 ASP A O 1
ATOM 1437 N N . LEU A 1 184 ? 15.137 1.255 -15.903 1.00 93.56 184 LEU A N 1
ATOM 1438 C CA . LEU A 1 184 ? 16.188 0.241 -15.989 1.00 93.56 184 LEU A CA 1
ATOM 1439 C C . LEU A 1 184 ? 16.389 -0.267 -17.420 1.00 93.56 184 LEU A C 1
ATOM 1441 O O . LEU A 1 184 ? 17.086 -1.255 -17.612 1.00 93.56 184 LEU A O 1
ATOM 1445 N N . CYS A 1 185 ? 15.815 0.382 -18.437 1.00 92.12 185 CYS A N 1
ATOM 1446 C CA . CYS A 1 185 ? 15.830 -0.133 -19.813 1.00 92.12 185 CYS A CA 1
ATOM 1447 C C . CYS A 1 185 ? 17.237 -0.301 -20.415 1.00 92.12 185 CYS A C 1
ATOM 1449 O O . CYS A 1 185 ? 17.418 -1.090 -21.342 1.00 92.12 185 CYS A O 1
ATOM 1451 N N . MET A 1 186 ? 18.228 0.418 -19.880 1.00 92.38 186 MET A N 1
ATOM 1452 C CA . MET A 1 186 ? 19.631 0.351 -20.302 1.00 92.38 186 MET A CA 1
ATOM 1453 C C . MET A 1 186 ? 20.482 -0.589 -19.434 1.00 92.38 186 MET A C 1
ATOM 1455 O O . MET A 1 186 ? 21.662 -0.774 -19.724 1.00 92.38 186 MET A O 1
ATOM 1459 N N . GLU A 1 187 ? 19.911 -1.170 -18.376 1.00 91.25 187 GLU A N 1
ATOM 1460 C CA . GLU A 1 187 ? 20.611 -2.108 -17.500 1.00 91.25 187 GLU A CA 1
ATOM 1461 C C . GLU A 1 187 ? 20.763 -3.480 -18.161 1.00 91.25 187 GLU A C 1
ATOM 1463 O O . GLU A 1 187 ? 19.873 -3.990 -18.852 1.00 91.25 187 GLU A O 1
ATOM 1468 N N . GLU A 1 188 ? 21.896 -4.128 -17.901 1.00 91.00 188 GLU A N 1
ATOM 1469 C CA . GLU A 1 188 ? 22.160 -5.456 -18.439 1.00 91.00 188 GLU A CA 1
ATOM 1470 C C . GLU A 1 188 ? 21.144 -6.477 -17.889 1.00 91.00 188 GLU A C 1
ATOM 1472 O O . GLU A 1 188 ? 20.886 -6.584 -16.682 1.00 91.00 188 GLU A O 1
ATOM 1477 N N . GLY A 1 189 ? 20.517 -7.219 -18.805 1.00 88.81 189 GLY A N 1
ATOM 1478 C CA . GLY A 1 189 ? 19.476 -8.192 -18.476 1.00 88.81 189 GLY A CA 1
ATOM 1479 C C . GLY A 1 189 ? 18.134 -7.581 -18.052 1.00 88.81 189 GLY A C 1
ATOM 1480 O O . GLY A 1 189 ? 17.292 -8.310 -17.531 1.00 88.81 189 GLY A O 1
ATOM 1481 N N . ALA A 1 190 ? 17.892 -6.280 -18.254 1.00 86.38 190 ALA A N 1
ATOM 1482 C CA . ALA A 1 190 ? 16.604 -5.653 -17.937 1.00 86.38 190 ALA A CA 1
ATOM 1483 C C . ALA A 1 190 ? 15.423 -6.304 -18.675 1.00 86.38 190 ALA A C 1
ATOM 1485 O O . ALA A 1 190 ? 14.389 -6.569 -18.064 1.00 86.38 190 ALA A O 1
ATOM 1486 N N . ALA A 1 191 ? 15.597 -6.642 -19.957 1.00 86.44 191 ALA A N 1
ATOM 1487 C CA . ALA A 1 191 ? 14.583 -7.345 -20.746 1.00 86.44 191 ALA A CA 1
ATOM 1488 C C . ALA A 1 191 ? 14.264 -8.738 -20.169 1.00 86.44 191 ALA A C 1
ATOM 1490 O O . ALA A 1 191 ? 13.095 -9.080 -19.987 1.00 86.44 191 ALA A O 1
ATOM 1491 N N . ASP A 1 192 ? 15.297 -9.507 -19.807 1.00 90.62 192 ASP A N 1
ATOM 1492 C CA . ASP A 1 192 ? 15.134 -10.834 -19.203 1.00 90.62 192 ASP A CA 1
ATOM 1493 C C . ASP A 1 192 ? 14.447 -10.751 -17.839 1.00 90.62 192 ASP A C 1
ATOM 1495 O O . ASP A 1 192 ? 13.587 -11.573 -17.519 1.00 90.62 192 ASP A O 1
ATOM 1499 N N . LYS A 1 193 ? 14.819 -9.756 -17.024 1.00 88.31 193 LYS A N 1
ATOM 1500 C CA . LYS A 1 193 ? 14.192 -9.503 -15.724 1.00 88.31 193 LYS A CA 1
ATOM 1501 C C . LYS A 1 193 ? 12.727 -9.126 -15.903 1.00 88.31 193 LYS A C 1
ATOM 1503 O O . LYS A 1 193 ? 11.895 -9.758 -15.265 1.00 88.31 193 LYS A O 1
ATOM 1508 N N . CYS A 1 194 ? 12.406 -8.207 -16.818 1.00 88.69 194 CYS A N 1
ATOM 1509 C CA . CYS A 1 194 ? 11.035 -7.806 -17.147 1.00 88.69 194 CYS A CA 1
ATOM 1510 C C . CYS A 1 194 ? 10.166 -8.997 -17.575 1.00 88.69 194 CYS A C 1
ATOM 1512 O O . CYS A 1 194 ? 9.014 -9.111 -17.161 1.00 88.69 194 CYS A O 1
ATOM 1514 N N . GLN A 1 195 ? 10.713 -9.914 -18.376 1.00 87.06 195 GLN A N 1
ATOM 1515 C CA . GLN A 1 195 ? 9.983 -11.098 -18.829 1.00 87.06 195 GLN A CA 1
ATOM 1516 C C . GLN A 1 195 ? 9.708 -12.103 -17.701 1.00 87.06 195 GLN A C 1
ATOM 1518 O O . GLN A 1 195 ? 8.841 -12.952 -17.847 1.00 87.06 195 GLN A O 1
ATOM 1523 N N . ARG A 1 196 ? 10.411 -12.020 -16.569 1.00 85.62 196 ARG A N 1
ATOM 1524 C CA . ARG A 1 196 ? 10.188 -12.885 -15.398 1.00 85.62 196 ARG A CA 1
ATOM 1525 C C . ARG A 1 196 ? 9.246 -12.271 -14.359 1.00 85.62 196 ARG A C 1
ATOM 1527 O O . ARG A 1 196 ? 9.065 -12.848 -13.294 1.00 85.62 196 ARG A O 1
ATOM 1534 N N . VAL A 1 197 ? 8.679 -11.096 -14.632 1.00 78.38 197 VAL A N 1
ATOM 1535 C CA . VAL A 1 197 ? 7.764 -10.383 -13.728 1.00 78.38 197 VAL A CA 1
ATOM 1536 C C . VAL A 1 197 ? 6.343 -10.957 -13.878 1.00 78.38 197 VAL A C 1
ATOM 1538 O O . VAL A 1 197 ? 5.514 -10.338 -14.539 1.00 78.38 197 VAL A O 1
ATOM 1541 N N . HIS A 1 198 ? 6.093 -12.185 -13.404 1.00 65.69 198 HIS A N 1
ATOM 1542 C CA . HIS A 1 198 ? 4.781 -12.858 -13.242 1.00 65.69 198 HIS A CA 1
ATOM 1543 C C . HIS A 1 198 ? 4.973 -14.288 -12.711 1.00 65.69 198 HIS A C 1
ATOM 1545 O O . HIS A 1 198 ? 3.969 -14.869 -12.242 1.00 65.69 198 HIS A O 1
#

Nearest PDB structures (foldseek):
  2kcv-assembly1_A  TM=5.848E-01  e=1.577E-01  Salinibacter ruber DSM 13855
  9gag-assembly1_A  TM=5.568E-01  e=1.656E-01  Homo sapiens
  2j9q-assembly1_A  TM=3.690E-01  e=2.705E-01  Homo sapiens
  3cvl-assembly1_A  TM=3.364E-01  e=3.292E-01  Trypanosoma brucei
  1fch-assembly1_A  TM=3.464E-01  e=3.457E-01  Homo sapiens

Secondary structure (DSSP, 8-state):
----------PPP--------GGGG-TT--HHHHHHHHHHHHHHHHHHTT--HHHHHHHHHHHHHTT-HHHHHHHHHHHHHH-TT-HHHHHHHHHHHHHTT-HHHHHHHHHHHHHHHHHHS-HHHHHHHHHHHHHHHHHHHHHHHHHHHHH-TT------TTS--HHHHHHHHHHHHHHHHHTSTTSTTHHHHHHT--

pLDDT: mean 79.76, std 18.37, range [34.78, 97.62]

Organism: Lates japonicus (NCBI:txid270547)

Foldseek 3Di:
DDDDDDDDDDDDDPPPPPDPPPCPPPPPDDPVVVVVVVVLVVLLVVLVVPDALVRLQVVLVVCVVVVVLVVSLVSLVNSCSNPVLPLSSLQSNLVSCVSVVVPQLSLLSVLSNLCSQLVVDAAPSSVVSLVVSLVSLVVSVVVVVVVDVVPDDPDDPPPPVSGRDPVVSVVSLVSNLVRLVPRVVVPPCSVVVSVPSD

Sequence (198 aa):
MGGQAKGKKKNKPKRKENRPNRDAGFVGLTPQERVKLRMHEKAKKKTSEKYSVQQLLEKTEECIDSFDFEMAGLFCQRALDVESTNLQALDMLGHIYSELGDVQKAKGISFNKYMYLGQIHTGQEAVDYYTRGIQVLLSTLDKQAQTTAQAGAAARPDEDPELPKAKDVCVAYCSIAEIYLTDLCMEEGAADKCQRVH